Protein AF-J2PZG3-F1 (afdb_monomer_lite)

Foldseek 3Di:
DPDDQDPVNVVVVVVVVLVVVLVVLCVPPRNVSSVVVVVVVVVVVVLVVQLVVLLVVLCVVVPADVVGDSLNLLLVLQLDQDDPSLVSLLVSLVSHDPVSLLVSLQVNLQVQQHDPPDQGHPVSSLVSVVSGHPSSCCSSQNPDLLSVLSVLLNVLVVVLVVLVVVLVVVVVDDDPVVNVVSLLQDDVLLVLLVVQDRDGSSLSSDNVSSNLNSQSSRQSDPVSNVVSLVVLVVVCVVDVSSVSVNVSSVVSVVVVVVVVVVVVVVVVPDDPPDDDDD

Radius of gyration: 24.47 Å; chains: 1; bounding box: 63×45×83 Å

pLDDT: mean 80.75, std 15.0, range [34.59, 96.62]

Structure (mmCIF, N/CA/C/O backbone):
data_AF-J2PZG3-F1
#
_entry.id   AF-J2PZG3-F1
#
loop_
_atom_site.group_PDB
_atom_site.id
_atom_site.type_symbol
_atom_site.label_atom_id
_atom_site.label_alt_id
_atom_site.label_comp_id
_atom_site.label_asym_id
_atom_site.label_entity_id
_atom_site.label_seq_id
_atom_site.pdbx_PDB_ins_code
_atom_site.Cartn_x
_atom_site.Cartn_y
_atom_site.Cartn_z
_atom_site.occupancy
_atom_site.B_iso_or_equiv
_atom_site.auth_seq_id
_atom_site.auth_comp_id
_atom_site.auth_asym_id
_atom_site.auth_atom_id
_atom_site.pdbx_PDB_model_num
ATOM 1 N N . MET A 1 1 ? -26.362 23.292 -12.547 1.00 34.59 1 MET A N 1
ATOM 2 C CA . MET A 1 1 ? -26.728 23.371 -11.117 1.00 34.59 1 MET A CA 1
ATOM 3 C C . MET A 1 1 ? -26.443 22.014 -10.470 1.00 34.59 1 MET A C 1
ATOM 5 O O . MET A 1 1 ? -27.237 21.104 -10.640 1.00 34.59 1 MET A O 1
ATOM 9 N N . ARG A 1 2 ? -25.286 21.824 -9.819 1.00 42.19 2 ARG A N 1
ATOM 10 C CA . ARG A 1 2 ? -25.044 20.672 -8.927 1.00 42.19 2 ARG A CA 1
ATOM 11 C C . ARG A 1 2 ? -25.202 21.199 -7.504 1.00 42.19 2 ARG A C 1
ATOM 13 O O . ARG A 1 2 ? -24.254 21.748 -6.958 1.00 42.19 2 ARG A O 1
ATOM 20 N N . GLN A 1 3 ? -26.417 21.155 -6.966 1.00 52.44 3 GLN A N 1
ATOM 21 C CA . GLN A 1 3 ? -26.621 21.434 -5.546 1.00 52.44 3 GLN A CA 1
ATOM 22 C C . GLN A 1 3 ? -25.975 20.288 -4.765 1.00 52.44 3 GLN A C 1
ATOM 24 O O . GLN A 1 3 ? -26.307 19.123 -4.980 1.00 52.44 3 GLN A O 1
ATOM 29 N N . GLY A 1 4 ? -24.979 20.621 -3.945 1.00 57.44 4 GLY A N 1
ATOM 30 C CA . GLY A 1 4 ? -24.337 19.664 -3.055 1.00 57.44 4 GLY A CA 1
ATOM 31 C C . GLY A 1 4 ? -25.360 19.159 -2.047 1.00 57.44 4 GLY A C 1
ATOM 32 O O . GLY A 1 4 ? -26.018 19.959 -1.386 1.00 57.44 4 GLY A O 1
ATOM 33 N N . ILE A 1 5 ? -25.507 17.839 -1.963 1.00 71.69 5 ILE A N 1
ATOM 34 C CA . ILE A 1 5 ? -26.265 17.175 -0.902 1.00 71.69 5 ILE A CA 1
ATOM 35 C C . ILE A 1 5 ? -25.723 17.696 0.436 1.00 71.69 5 ILE A C 1
ATOM 37 O O . ILE A 1 5 ? -24.507 17.694 0.645 1.00 71.69 5 ILE A O 1
ATOM 41 N N . SER A 1 6 ? -26.594 18.187 1.321 1.00 81.31 6 SER A N 1
ATOM 42 C CA . SER A 1 6 ? -26.149 18.661 2.634 1.00 81.31 6 SER A CA 1
ATOM 43 C C . SER A 1 6 ? -25.614 17.488 3.460 1.00 81.31 6 SER A C 1
ATOM 45 O O . SER A 1 6 ? -26.080 16.360 3.309 1.00 81.31 6 SER A O 1
ATOM 47 N N . GLN A 1 7 ? -24.676 17.732 4.381 1.00 74.19 7 GLN A N 1
ATOM 48 C CA . GLN A 1 7 ? -24.141 16.672 5.249 1.00 74.19 7 GLN A CA 1
ATOM 49 C C . GLN A 1 7 ? -25.256 15.926 6.005 1.00 74.19 7 GLN A C 1
ATOM 51 O O . GLN A 1 7 ? -25.180 14.716 6.191 1.00 74.19 7 GLN A O 1
ATOM 56 N N . ALA A 1 8 ? -26.320 16.638 6.390 1.00 79.31 8 ALA A N 1
ATOM 57 C CA . ALA A 1 8 ? -27.476 16.061 7.068 1.00 79.31 8 ALA A CA 1
ATOM 58 C C . ALA A 1 8 ? -28.329 15.170 6.148 1.00 79.31 8 ALA A C 1
ATOM 60 O O . ALA A 1 8 ? -28.860 14.158 6.603 1.00 79.31 8 ALA A O 1
ATOM 61 N N . ASP A 1 9 ? -28.473 15.529 4.869 1.00 79.94 9 ASP A N 1
ATOM 62 C CA . ASP A 1 9 ? -29.148 14.684 3.874 1.00 79.94 9 ASP A CA 1
ATOM 63 C C . ASP A 1 9 ? -28.307 13.447 3.543 1.00 79.94 9 ASP A C 1
ATOM 65 O O . ASP A 1 9 ? -28.844 12.348 3.433 1.00 79.94 9 ASP A O 1
ATOM 69 N N . LEU A 1 10 ? -26.985 13.612 3.456 1.00 83.06 10 LEU A N 1
ATOM 70 C CA . LEU A 1 10 ? -26.034 12.531 3.199 1.00 83.06 10 LEU A CA 1
ATOM 71 C C . LEU A 1 10 ? -26.043 11.521 4.350 1.00 83.06 10 LEU A C 1
ATOM 73 O O . LEU A 1 10 ? -26.180 10.324 4.127 1.00 83.06 10 LEU A O 1
ATOM 77 N N . GLN A 1 11 ? -26.039 12.008 5.589 1.00 82.00 11 GLN A N 1
ATOM 78 C CA . GLN A 1 11 ? -26.115 11.166 6.778 1.00 82.00 11 GLN A CA 1
ATOM 79 C C . GLN A 1 11 ? -27.472 10.459 6.912 1.00 82.00 11 GLN A C 1
ATOM 81 O O . GLN A 1 11 ? -27.528 9.302 7.337 1.00 82.00 11 GLN A O 1
ATOM 86 N N . ARG A 1 12 ? -28.575 11.115 6.518 1.00 84.81 12 ARG A N 1
ATOM 87 C CA . ARG A 1 12 ? -29.898 10.472 6.431 1.00 84.81 12 ARG A CA 1
ATOM 88 C C . ARG A 1 12 ? -29.914 9.359 5.383 1.00 84.81 12 ARG A C 1
ATOM 90 O O . ARG A 1 12 ? -30.391 8.270 5.690 1.00 84.81 12 ARG A O 1
ATOM 97 N N . LEU A 1 13 ? -29.357 9.610 4.198 1.00 85.31 13 LEU A N 1
ATOM 98 C CA . LEU A 1 13 ? -29.255 8.631 3.115 1.00 85.31 13 LEU A CA 1
ATOM 99 C C . LEU A 1 13 ? -28.376 7.432 3.501 1.00 85.31 13 LEU A C 1
ATOM 101 O O . LEU A 1 13 ? -28.760 6.285 3.290 1.00 85.31 13 LEU A O 1
ATOM 105 N N . GLU A 1 14 ? -27.214 7.679 4.105 1.00 85.50 14 GLU A N 1
ATOM 106 C CA . GLU A 1 14 ? -26.337 6.621 4.616 1.00 85.50 14 GLU A CA 1
ATOM 107 C C . GLU A 1 14 ? -27.048 5.781 5.683 1.00 85.50 14 GLU A C 1
ATOM 109 O O . GLU A 1 14 ? -26.951 4.552 5.678 1.00 85.50 14 GLU A O 1
ATOM 114 N N . SER A 1 15 ? -27.815 6.422 6.570 1.00 88.25 15 SER A N 1
ATOM 115 C CA . SER A 1 15 ? -28.571 5.735 7.622 1.00 88.25 15 SER A CA 1
ATOM 116 C C . SER A 1 15 ? -29.696 4.864 7.056 1.00 88.25 15 SER A C 1
ATOM 118 O O . SER A 1 15 ? -29.884 3.733 7.517 1.00 88.25 15 SER A O 1
ATOM 120 N N . SER A 1 16 ? -30.431 5.350 6.047 1.00 90.75 16 SER A N 1
ATOM 121 C CA . SER A 1 16 ? -31.479 4.559 5.390 1.00 90.75 16 SER A CA 1
ATOM 122 C C . SER A 1 16 ? -30.881 3.386 4.617 1.00 90.75 16 SER A C 1
ATOM 124 O O . SER A 1 16 ? -31.341 2.261 4.782 1.00 90.75 16 SER A O 1
ATOM 126 N N . LEU A 1 17 ? -29.794 3.611 3.870 1.00 91.50 17 LEU A N 1
ATOM 127 C CA . LEU A 1 17 ? -29.096 2.553 3.138 1.00 91.50 17 LEU A CA 1
ATOM 128 C C . LEU A 1 17 ? -28.554 1.474 4.084 1.00 91.50 17 LEU A C 1
ATOM 130 O O . LEU A 1 17 ? -28.700 0.283 3.825 1.00 91.50 17 LEU A O 1
ATOM 134 N N . THR A 1 18 ? -27.972 1.881 5.212 1.00 91.38 18 THR A N 1
ATOM 135 C CA . THR A 1 18 ? -27.477 0.955 6.240 1.00 91.38 18 THR A CA 1
ATOM 136 C C . THR A 1 18 ? -28.616 0.111 6.818 1.00 91.38 18 THR A C 1
ATOM 138 O O . THR A 1 18 ? -28.487 -1.104 6.977 1.00 91.38 18 THR A O 1
ATOM 141 N N . THR A 1 19 ? -29.765 0.737 7.084 1.00 93.75 19 THR A N 1
ATOM 142 C CA . THR A 1 19 ? -30.966 0.043 7.568 1.00 93.75 19 THR A CA 1
ATOM 143 C C . THR A 1 19 ? -31.475 -0.967 6.539 1.00 93.75 19 THR A C 1
ATOM 145 O O . THR A 1 19 ? -31.756 -2.114 6.892 1.00 93.75 19 THR A O 1
ATOM 148 N N . ASP A 1 20 ? -31.520 -0.589 5.262 1.00 94.44 20 ASP A N 1
ATOM 149 C CA . ASP A 1 20 ? -31.917 -1.484 4.175 1.00 94.44 20 ASP A CA 1
ATOM 150 C C . ASP A 1 20 ? -30.948 -2.657 4.013 1.00 94.44 20 ASP A C 1
ATOM 152 O O . ASP A 1 20 ? -31.386 -3.789 3.801 1.00 94.44 20 ASP A O 1
ATOM 156 N N . ILE A 1 21 ? -29.640 -2.437 4.161 1.00 94.00 21 ILE A N 1
ATOM 157 C CA . ILE A 1 21 ? -28.635 -3.508 4.146 1.00 94.00 21 ILE A CA 1
ATOM 158 C C . ILE A 1 21 ? -28.889 -4.499 5.291 1.00 94.00 21 ILE A C 1
ATOM 160 O O . ILE A 1 21 ? -28.887 -5.710 5.064 1.00 94.00 21 ILE A O 1
ATOM 164 N N . TYR A 1 22 ? -29.169 -4.015 6.504 1.00 96.62 22 TYR A N 1
ATOM 165 C CA . TYR A 1 22 ? -29.495 -4.875 7.648 1.00 96.62 22 TYR A CA 1
ATOM 166 C C . TYR A 1 22 ? -30.769 -5.685 7.429 1.00 96.62 22 TYR A C 1
ATOM 168 O O . TYR A 1 22 ? -30.787 -6.884 7.714 1.00 96.62 22 TYR A O 1
ATOM 176 N N . ASN A 1 23 ? -31.813 -5.053 6.898 1.00 95.31 23 ASN A N 1
ATOM 177 C CA . ASN A 1 23 ? -33.072 -5.724 6.589 1.00 95.31 23 ASN A CA 1
ATOM 178 C C . ASN A 1 23 ? -32.888 -6.767 5.477 1.00 95.31 23 ASN A C 1
ATOM 180 O O . ASN A 1 23 ? -33.448 -7.858 5.551 1.00 95.31 23 ASN A O 1
ATOM 184 N N . ASN A 1 24 ? -32.057 -6.480 4.472 1.00 94.06 24 ASN A N 1
ATOM 185 C CA . ASN A 1 24 ? -31.716 -7.445 3.429 1.00 94.06 24 ASN A CA 1
ATOM 186 C C . ASN A 1 24 ? -30.899 -8.623 3.971 1.00 94.06 24 ASN A C 1
ATOM 188 O O . ASN A 1 24 ? -31.200 -9.763 3.627 1.00 94.06 24 ASN A O 1
ATOM 192 N N . ALA A 1 25 ? -29.915 -8.377 4.839 1.00 93.12 25 ALA A N 1
ATOM 193 C CA . ALA A 1 25 ? -29.145 -9.440 5.484 1.00 93.12 25 ALA A CA 1
ATOM 194 C C . ALA A 1 25 ? -30.051 -10.372 6.305 1.00 93.12 25 ALA A C 1
ATOM 196 O O . ALA A 1 25 ? -29.924 -11.592 6.220 1.00 93.12 25 ALA A O 1
ATOM 197 N N . GLU A 1 26 ? -31.007 -9.803 7.044 1.00 96.19 26 GLU A N 1
ATOM 198 C CA . GLU A 1 26 ? -32.019 -10.565 7.781 1.00 96.19 26 GLU A CA 1
ATOM 199 C C . GLU A 1 26 ? -32.937 -11.364 6.856 1.00 96.19 26 GLU A C 1
ATOM 201 O O . GLU A 1 26 ? -33.156 -12.550 7.085 1.00 96.19 26 GLU A O 1
ATOM 206 N N . ARG A 1 27 ? -33.429 -10.746 5.780 1.00 94.94 27 ARG A N 1
ATOM 207 C CA . ARG A 1 27 ? -34.323 -11.402 4.821 1.00 94.94 27 ARG A CA 1
ATOM 208 C C . ARG A 1 27 ? -33.653 -12.559 4.075 1.00 94.94 27 ARG A C 1
ATOM 210 O O . ARG A 1 27 ? -34.304 -13.563 3.818 1.00 94.94 27 ARG A O 1
ATOM 217 N N . LEU A 1 28 ? -32.384 -12.408 3.695 1.00 93.38 28 LEU A N 1
ATOM 218 C CA . LEU A 1 28 ? -31.668 -13.379 2.861 1.00 93.38 28 LEU A CA 1
ATOM 219 C C . LEU A 1 28 ? -31.009 -14.503 3.669 1.00 93.38 28 LEU A C 1
ATOM 221 O O . LEU A 1 28 ? -30.887 -15.615 3.166 1.00 93.38 28 LEU A O 1
ATOM 225 N N . ALA A 1 29 ? -30.556 -14.216 4.893 1.00 93.19 29 ALA A N 1
ATOM 226 C CA . ALA A 1 29 ? -29.730 -15.137 5.680 1.00 93.19 29 ALA A CA 1
ATOM 227 C C . ALA A 1 29 ? -30.136 -15.233 7.166 1.00 93.19 29 ALA A C 1
ATOM 229 O O . ALA A 1 29 ? -29.449 -15.876 7.961 1.00 93.19 29 ALA A O 1
ATOM 230 N N . GLY A 1 30 ? -31.261 -14.624 7.551 1.00 95.56 30 GLY A N 1
ATOM 231 C CA . GLY A 1 30 ? -31.864 -14.727 8.878 1.00 95.56 30 GLY A CA 1
ATOM 232 C C . GLY A 1 30 ? -31.349 -13.715 9.917 1.00 95.56 30 GLY A C 1
ATOM 233 O O . GLY A 1 30 ? -30.373 -12.991 9.688 1.00 95.56 30 GLY A O 1
ATOM 234 N N . PRO A 1 31 ? -31.966 -13.672 11.115 1.00 95.56 31 PRO A N 1
ATOM 235 C CA . PRO A 1 31 ? -31.665 -12.674 12.153 1.00 95.56 31 PRO A CA 1
ATOM 236 C C . PRO A 1 31 ? -30.206 -12.676 12.636 1.00 95.56 31 PRO A C 1
ATOM 238 O O . PRO A 1 31 ? -29.646 -11.642 13.021 1.00 95.56 31 PRO A O 1
ATOM 241 N N . GLN A 1 32 ? -29.555 -13.841 12.594 1.00 93.00 32 GLN A N 1
ATOM 242 C CA . GLN A 1 32 ? -28.155 -13.977 12.983 1.00 93.00 32 GLN A CA 1
ATOM 243 C C . GLN A 1 32 ? -27.211 -13.280 11.992 1.00 93.00 32 GLN A C 1
ATOM 245 O O . GLN A 1 32 ? -26.222 -12.686 12.422 1.00 93.00 32 GLN A O 1
ATOM 250 N N . ALA A 1 33 ? -27.529 -13.271 10.692 1.00 93.00 33 ALA A N 1
ATOM 251 C CA . ALA A 1 33 ? -26.735 -12.573 9.682 1.00 93.00 33 ALA A CA 1
ATOM 252 C C . ALA A 1 33 ? -26.754 -11.054 9.898 1.00 93.00 33 ALA A C 1
ATOM 254 O O . ALA A 1 33 ? -25.694 -10.428 9.936 1.00 93.00 33 ALA A O 1
ATOM 255 N N . LYS A 1 34 ? -27.935 -10.475 10.153 1.00 95.81 34 LYS A N 1
ATOM 256 C CA . LYS A 1 34 ? -28.078 -9.062 10.543 1.00 95.81 34 LYS A CA 1
ATOM 257 C C . LYS A 1 34 ? -27.284 -8.736 11.802 1.00 95.81 34 LYS A C 1
ATOM 259 O O . LYS A 1 34 ? -26.538 -7.762 11.819 1.00 95.81 34 LYS A O 1
ATOM 264 N N . THR A 1 35 ? -27.390 -9.571 12.835 1.00 95.19 35 THR A N 1
ATOM 265 C CA . THR A 1 35 ? -26.653 -9.368 14.092 1.00 95.19 35 THR A CA 1
ATOM 266 C C . THR A 1 35 ? -25.138 -9.397 13.873 1.00 95.19 35 THR A C 1
ATOM 268 O O . THR A 1 35 ? -24.414 -8.550 14.397 1.00 95.19 35 THR A O 1
ATOM 271 N N . ASN A 1 36 ? -24.638 -10.351 13.085 1.00 92.38 36 ASN A N 1
ATOM 272 C CA . ASN A 1 36 ? -23.215 -10.455 12.766 1.00 92.38 36 ASN A CA 1
ATOM 273 C C . ASN A 1 36 ? -22.725 -9.259 11.941 1.00 92.38 36 ASN A C 1
ATOM 275 O O . ASN A 1 36 ? -21.659 -8.722 12.237 1.00 92.38 36 ASN A O 1
ATOM 279 N N . LEU A 1 37 ? -23.519 -8.799 10.973 1.00 92.81 37 LEU A N 1
ATOM 280 C CA . LEU A 1 37 ? -23.205 -7.616 10.176 1.00 92.81 37 LEU A CA 1
ATOM 281 C C . LEU A 1 37 ? -23.153 -6.348 11.041 1.00 92.81 37 LEU A C 1
ATOM 283 O O . LEU A 1 37 ? -22.171 -5.616 11.005 1.00 92.81 37 LEU A O 1
ATOM 287 N N . GLN A 1 38 ? -24.133 -6.143 11.923 1.00 94.50 38 GLN A N 1
ATOM 288 C CA . GLN A 1 38 ? -24.128 -5.025 12.875 1.00 94.50 38 GLN A CA 1
ATOM 289 C C . GLN A 1 38 ? -22.915 -5.051 13.818 1.00 94.50 38 GLN A C 1
ATOM 291 O O . GLN A 1 38 ? -22.375 -4.000 14.182 1.00 94.50 38 GLN A O 1
ATOM 296 N N . ARG A 1 39 ? -22.475 -6.244 14.242 1.00 93.00 39 ARG A N 1
ATOM 297 C CA . ARG A 1 39 ? -21.245 -6.406 15.034 1.00 93.00 39 ARG A CA 1
ATOM 298 C C . ARG A 1 39 ? -20.009 -6.026 14.222 1.00 93.00 39 ARG A C 1
ATOM 300 O O . ARG A 1 39 ? -19.156 -5.324 14.762 1.00 93.00 39 ARG A O 1
ATOM 307 N N . ALA A 1 40 ? -19.931 -6.444 12.960 1.00 88.69 40 ALA A N 1
ATOM 308 C CA . ALA A 1 40 ? -18.840 -6.089 12.057 1.00 88.69 40 ALA A CA 1
ATOM 309 C C . ALA A 1 40 ? -18.769 -4.570 11.830 1.00 88.69 40 ALA A C 1
ATOM 311 O O . ALA A 1 40 ? -17.710 -3.975 12.018 1.00 88.69 40 ALA A O 1
ATOM 312 N N . ASP A 1 41 ? -19.901 -3.918 11.563 1.00 90.38 41 ASP A N 1
ATOM 313 C CA . ASP A 1 41 ? -19.961 -2.465 11.369 1.00 90.38 41 ASP A CA 1
ATOM 314 C C . ASP A 1 41 ? -19.572 -1.696 12.631 1.00 90.38 41 ASP A C 1
ATOM 316 O O . ASP A 1 41 ? -18.844 -0.703 12.577 1.00 90.38 41 ASP A O 1
ATOM 320 N N . ARG A 1 42 ? -20.031 -2.156 13.805 1.00 90.88 42 ARG A N 1
ATOM 321 C CA . ARG A 1 42 ? -19.618 -1.570 15.086 1.00 90.88 42 ARG A CA 1
ATOM 322 C C . ARG A 1 42 ? -18.112 -1.706 15.279 1.00 90.88 42 ARG A C 1
ATOM 324 O O . ARG A 1 42 ? -17.477 -0.741 15.699 1.00 90.88 42 ARG A O 1
ATOM 331 N N . PHE A 1 43 ? -17.560 -2.885 15.005 1.00 87.81 43 PHE A N 1
ATOM 332 C CA . PHE A 1 43 ? -16.129 -3.136 15.109 1.00 87.81 43 PHE A CA 1
ATOM 333 C C . PHE A 1 43 ? -15.339 -2.197 14.190 1.00 87.81 43 PHE A C 1
ATOM 335 O O . PHE A 1 43 ? -14.436 -1.512 14.669 1.00 87.81 43 PHE A O 1
ATOM 342 N N . TYR A 1 44 ? -15.748 -2.089 12.923 1.00 85.56 44 TYR A N 1
ATOM 343 C CA . TYR A 1 44 ? -15.135 -1.200 11.940 1.00 85.56 44 TYR A CA 1
ATOM 344 C C . TYR A 1 44 ? -15.197 0.265 12.382 1.00 85.56 44 TYR A C 1
ATOM 346 O O . TYR A 1 44 ? -14.167 0.927 12.468 1.00 85.56 44 TYR A O 1
ATOM 354 N N . ARG A 1 45 ? -16.378 0.757 12.781 1.00 88.25 45 ARG A N 1
ATOM 355 C CA . ARG A 1 45 ? -16.557 2.141 13.248 1.00 88.25 45 ARG A CA 1
ATOM 356 C C . ARG A 1 45 ? -15.669 2.473 14.446 1.00 88.25 45 ARG A C 1
ATOM 358 O O . ARG A 1 45 ? -15.047 3.533 14.470 1.00 88.25 45 ARG A O 1
ATOM 365 N N . LEU A 1 46 ? -15.615 1.588 15.444 1.00 89.69 46 LEU A N 1
ATOM 366 C CA . LEU A 1 46 ? -14.759 1.781 16.619 1.00 89.69 46 LEU A CA 1
ATOM 367 C C . LEU A 1 46 ? -13.271 1.753 16.241 1.00 89.69 46 LEU A C 1
ATOM 369 O O . LEU A 1 46 ? -12.494 2.526 16.798 1.00 89.69 46 LEU A O 1
ATOM 373 N N . GLY A 1 47 ? -12.882 0.901 15.287 1.00 86.94 47 GLY A N 1
ATOM 374 C CA . GLY A 1 47 ? -11.532 0.878 14.724 1.00 86.94 47 GLY A CA 1
ATOM 375 C C . GLY A 1 47 ? -11.172 2.191 14.033 1.00 86.94 47 GLY A C 1
ATOM 376 O O . GLY A 1 47 ? -10.180 2.822 14.392 1.00 86.94 47 GLY A O 1
ATOM 377 N N . SER A 1 48 ? -12.026 2.683 13.131 1.00 87.94 48 SER A N 1
ATOM 378 C CA . SER A 1 48 ? -11.819 3.970 12.457 1.00 87.94 48 SER A CA 1
ATOM 379 C C . SER A 1 48 ? -11.711 5.132 13.446 1.00 87.94 48 SER A C 1
ATOM 381 O O . SER A 1 48 ? -10.862 6.003 13.279 1.00 87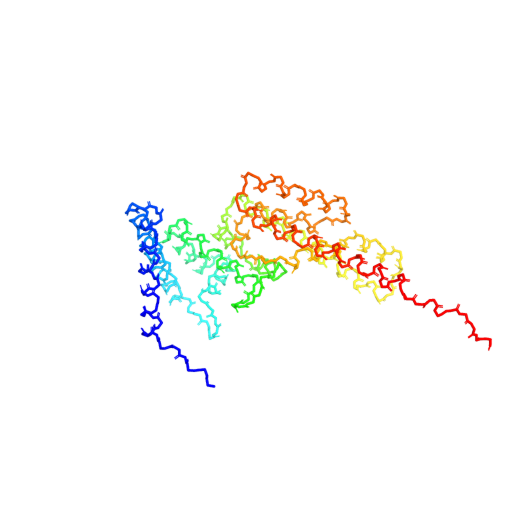.94 48 SER A O 1
ATOM 383 N N . GLN A 1 49 ? -12.521 5.145 14.510 1.00 90.31 49 GLN A N 1
ATOM 384 C CA . GLN A 1 49 ? -12.425 6.163 15.562 1.00 90.31 49 GLN A CA 1
ATOM 385 C C . GLN A 1 49 ? -11.077 6.118 16.295 1.00 90.31 49 GLN A C 1
ATOM 387 O O . GLN A 1 49 ? -10.485 7.172 16.530 1.00 90.31 49 GLN A O 1
ATOM 392 N N . ARG A 1 50 ? -10.563 4.922 16.618 1.00 89.31 50 ARG A N 1
ATOM 393 C CA . ARG A 1 50 ? -9.233 4.769 17.232 1.00 89.31 50 ARG A CA 1
ATOM 394 C C . ARG A 1 50 ? -8.118 5.220 16.296 1.00 89.31 50 ARG A C 1
ATOM 396 O O . ARG A 1 50 ? -7.260 5.986 16.730 1.00 89.31 50 ARG A O 1
ATOM 403 N N . ILE A 1 51 ? -8.161 4.807 15.028 1.00 90.75 51 ILE A N 1
ATOM 404 C CA . ILE A 1 51 ? -7.203 5.235 13.999 1.00 90.75 51 ILE A CA 1
ATOM 405 C C . ILE A 1 51 ? -7.196 6.761 13.897 1.00 90.75 51 ILE A C 1
ATOM 407 O O . ILE A 1 51 ? -6.145 7.379 14.053 1.00 90.75 51 ILE A O 1
ATOM 411 N N . ASN A 1 52 ? -8.366 7.376 13.716 1.00 89.75 52 ASN A N 1
ATOM 412 C CA . ASN A 1 52 ? -8.491 8.823 13.563 1.00 89.75 52 ASN A CA 1
ATOM 413 C C . ASN A 1 52 ? -8.007 9.576 14.806 1.00 89.75 52 ASN A C 1
ATOM 415 O O . ASN A 1 52 ? -7.268 10.547 14.674 1.00 89.75 52 ASN A O 1
ATOM 419 N N . GLY A 1 53 ? -8.356 9.112 16.010 1.00 90.69 53 GLY A N 1
ATOM 420 C CA . GLY A 1 53 ? -7.889 9.721 17.257 1.00 90.69 53 GLY A CA 1
ATOM 421 C C . GLY A 1 53 ? -6.370 9.624 17.435 1.00 90.69 53 GLY A C 1
ATOM 422 O O . GLY A 1 53 ? -5.715 10.612 17.779 1.00 90.69 53 GLY A O 1
ATOM 423 N N . ALA A 1 54 ? -5.784 8.459 17.145 1.00 91.00 54 ALA A N 1
ATOM 424 C CA . ALA A 1 54 ? -4.340 8.255 17.223 1.00 91.00 54 ALA A CA 1
ATOM 425 C C . ALA A 1 54 ? -3.590 9.104 16.185 1.00 91.00 54 ALA A C 1
ATOM 427 O O . ALA A 1 54 ? -2.603 9.764 16.519 1.00 91.00 54 ALA A O 1
ATOM 428 N N . LEU A 1 55 ? -4.091 9.150 14.946 1.00 90.94 55 LEU A N 1
ATOM 429 C CA . LEU A 1 55 ? -3.550 9.985 13.877 1.00 90.94 55 LEU A CA 1
ATOM 430 C C . LEU A 1 55 ? -3.667 11.474 14.206 1.00 90.94 55 LEU A C 1
ATOM 432 O O . LEU A 1 55 ? -2.706 12.207 14.001 1.00 90.94 55 LEU A O 1
ATOM 436 N N . GLN A 1 56 ? -4.786 11.929 14.770 1.00 89.12 56 GLN A N 1
ATOM 437 C CA . GLN A 1 56 ? -4.957 13.322 15.181 1.00 89.12 56 GLN A CA 1
ATOM 438 C C . GLN A 1 56 ? -3.966 13.708 16.286 1.00 89.12 56 GLN A C 1
ATOM 440 O O . GLN A 1 56 ? -3.350 14.770 16.213 1.00 89.12 56 GLN A O 1
ATOM 445 N N . SER A 1 57 ? -3.748 12.834 17.274 1.00 88.06 57 SER A N 1
ATOM 446 C CA . SER A 1 57 ? -2.743 13.052 18.324 1.00 88.06 57 SER A CA 1
ATOM 447 C C . SER A 1 57 ? -1.312 13.069 17.767 1.00 88.06 57 SER A C 1
ATOM 449 O O . SER A 1 57 ? -0.490 13.902 18.158 1.00 88.06 57 SER A O 1
ATOM 451 N N . PHE A 1 58 ? -1.016 12.174 16.821 1.00 88.38 58 PHE A N 1
ATOM 452 C CA . PHE A 1 58 ? 0.273 12.098 16.138 1.00 88.38 58 PHE A CA 1
ATOM 453 C C . PHE A 1 58 ? 0.547 13.354 15.300 1.00 88.38 58 PHE A C 1
ATOM 455 O O . PHE A 1 58 ? 1.593 13.989 15.453 1.00 88.38 58 PHE A O 1
ATOM 462 N N . VAL A 1 59 ? -0.424 13.751 14.476 1.00 87.19 59 VAL A N 1
ATOM 463 C CA . VAL A 1 59 ? -0.365 14.943 13.630 1.00 87.19 59 VAL A CA 1
ATOM 464 C C . VAL A 1 59 ? -0.325 16.215 14.462 1.00 87.19 59 VAL A C 1
ATOM 466 O O . VAL A 1 59 ? 0.446 17.100 14.131 1.00 87.19 59 VAL A O 1
ATOM 469 N N . GLY A 1 60 ? -1.059 16.322 15.571 1.00 77.50 60 GLY A N 1
ATOM 470 C CA . GLY A 1 60 ? -1.000 17.498 16.450 1.00 77.50 60 GLY A CA 1
ATOM 471 C C . GLY A 1 60 ? 0.416 17.814 16.957 1.00 77.50 60 GLY A C 1
ATOM 472 O O . GLY A 1 60 ? 0.734 18.967 17.225 1.00 77.50 60 GLY A O 1
ATOM 473 N N . LYS A 1 61 ? 1.301 16.809 17.018 1.00 72.00 61 LYS A N 1
ATOM 474 C CA . LYS A 1 61 ? 2.727 16.976 17.352 1.00 72.00 61 LYS A CA 1
ATOM 475 C C . LYS A 1 61 ? 3.621 17.243 16.133 1.00 72.00 61 LYS A C 1
ATOM 477 O O . LYS A 1 61 ? 4.790 17.575 16.301 1.00 72.00 61 LYS A O 1
ATOM 482 N N . GLY A 1 62 ? 3.120 17.053 14.918 1.00 66.06 62 GLY A N 1
ATOM 483 C CA . GLY A 1 62 ? 3.855 17.176 13.659 1.00 66.06 62 GLY A CA 1
ATOM 484 C C . GLY A 1 62 ? 2.992 17.766 12.548 1.00 66.06 62 GLY A C 1
ATOM 485 O O . GLY A 1 62 ? 2.991 17.200 11.458 1.00 66.06 62 GLY A O 1
ATOM 486 N N . ALA A 1 63 ? 2.257 18.841 12.861 1.00 73.56 63 ALA A N 1
ATOM 487 C CA . ALA A 1 63 ? 1.121 19.359 12.096 1.00 73.56 63 ALA A CA 1
ATOM 488 C C . ALA A 1 63 ? 1.363 19.386 10.577 1.00 73.56 63 ALA A C 1
ATOM 490 O O . ALA A 1 63 ? 2.483 19.690 10.151 1.00 73.56 63 ALA A O 1
ATOM 491 N N . PRO A 1 64 ? 0.340 19.077 9.755 1.00 77.00 64 PRO A N 1
ATOM 492 C CA . PRO A 1 64 ? 0.501 19.037 8.315 1.00 77.00 64 PRO A CA 1
ATOM 493 C C . PRO A 1 64 ? 0.773 20.454 7.820 1.00 77.00 64 PRO A C 1
ATOM 495 O O . PRO A 1 64 ? 0.182 21.426 8.302 1.00 77.00 64 PRO A O 1
ATOM 498 N N . LYS A 1 65 ? 1.657 20.581 6.838 1.00 80.88 65 LYS A N 1
ATOM 499 C CA . LYS A 1 65 ? 1.792 21.816 6.067 1.00 80.88 65 LYS A CA 1
ATOM 500 C C . LYS A 1 65 ? 0.503 22.069 5.280 1.00 80.88 65 LYS A C 1
ATOM 502 O O . LYS A 1 65 ? -0.306 21.167 5.073 1.00 80.88 65 LYS A O 1
ATOM 507 N N . ALA A 1 66 ? 0.300 23.300 4.818 1.00 74.00 66 ALA A N 1
ATOM 508 C CA . ALA A 1 66 ? -0.859 23.621 3.987 1.00 74.00 66 ALA A CA 1
ATOM 509 C C . ALA A 1 66 ? -0.921 22.686 2.760 1.00 74.00 66 ALA A C 1
ATOM 511 O O . ALA A 1 66 ? 0.038 22.606 1.995 1.00 74.00 66 ALA A O 1
ATOM 512 N N . GLY A 1 67 ? -2.038 21.967 2.605 1.00 68.94 67 GLY A N 1
ATOM 513 C CA . GLY A 1 67 ? -2.244 20.982 1.534 1.00 68.94 67 GLY A CA 1
ATOM 514 C C . GLY A 1 67 ? -1.635 19.593 1.779 1.00 68.94 67 GLY A C 1
ATOM 515 O O . GLY A 1 67 ? -1.814 18.713 0.944 1.00 68.94 67 GLY A O 1
ATOM 516 N N . GLU A 1 68 ? -0.947 19.373 2.903 1.00 80.12 68 GLU A N 1
ATOM 517 C CA . GLU A 1 68 ? -0.406 18.070 3.306 1.00 80.12 68 GLU A CA 1
ATOM 518 C C . GLU A 1 68 ? -1.497 17.234 3.992 1.00 80.12 68 GLU A C 1
ATOM 520 O O . GLU A 1 68 ? -2.225 17.719 4.863 1.00 80.12 68 GLU A O 1
ATOM 525 N N . SER A 1 69 ? -1.611 15.960 3.626 1.00 85.31 69 SER A N 1
ATOM 526 C CA . SER A 1 69 ? -2.503 15.035 4.319 1.00 85.31 69 SER A CA 1
ATOM 527 C C . SER A 1 69 ? -1.891 14.519 5.622 1.00 85.31 69 SER A C 1
ATOM 529 O O . SER A 1 69 ? -0.678 14.508 5.828 1.00 85.31 69 SER A O 1
ATOM 531 N N . THR A 1 70 ? -2.732 13.964 6.492 1.00 88.25 70 THR A N 1
ATOM 532 C CA . THR A 1 70 ? -2.283 13.229 7.683 1.00 88.25 70 THR A CA 1
ATOM 533 C C . THR A 1 70 ? -1.299 12.101 7.350 1.00 88.25 70 THR A C 1
ATOM 535 O O . THR A 1 70 ? -0.361 11.854 8.108 1.00 88.25 70 THR A O 1
ATOM 538 N N . TYR A 1 71 ? -1.471 11.427 6.213 1.00 91.06 71 TYR A N 1
ATOM 539 C CA . TYR A 1 71 ? -0.605 10.317 5.819 1.00 91.06 71 TYR A CA 1
ATOM 540 C C . TYR A 1 71 ? 0.736 10.780 5.246 1.00 91.06 71 TYR A C 1
ATOM 542 O O . TYR A 1 71 ? 1.726 10.062 5.372 1.00 91.06 71 TYR A O 1
ATOM 550 N N . ASP A 1 72 ? 0.814 11.993 4.708 1.00 90.75 72 ASP A N 1
ATOM 551 C CA . ASP A 1 72 ? 2.090 12.584 4.300 1.00 90.75 72 ASP A CA 1
ATOM 552 C C . ASP A 1 72 ? 2.968 12.883 5.528 1.00 90.75 72 ASP A C 1
ATOM 554 O O . ASP A 1 72 ? 4.170 12.619 5.505 1.00 90.75 72 ASP A O 1
ATOM 558 N N . VAL A 1 73 ? 2.363 13.284 6.656 1.00 91.31 73 VAL A N 1
ATOM 559 C CA . VAL A 1 73 ? 3.065 13.420 7.947 1.00 91.31 73 VAL A CA 1
ATOM 560 C C . VAL A 1 73 ? 3.629 12.073 8.416 1.00 91.31 73 VAL A C 1
ATOM 562 O O . VAL A 1 73 ? 4.758 12.009 8.906 1.00 91.31 73 VAL A O 1
ATOM 565 N N . VAL A 1 74 ? 2.871 10.984 8.241 1.00 94.19 74 VAL A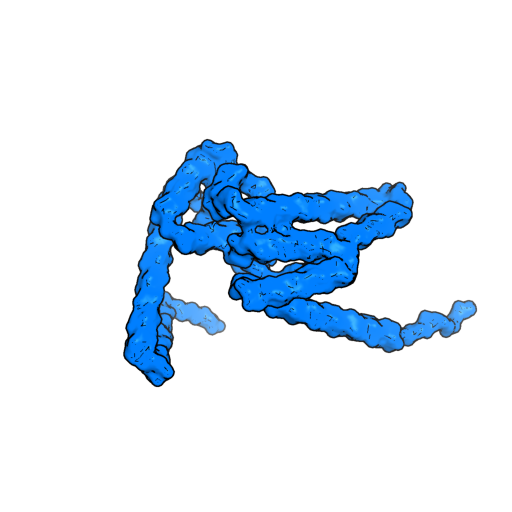 N 1
ATOM 566 C CA . VAL A 1 74 ? 3.319 9.613 8.552 1.00 94.19 74 VAL A CA 1
ATOM 567 C C . VAL A 1 74 ? 4.510 9.220 7.674 1.00 94.19 74 VAL A C 1
ATOM 569 O O . VAL A 1 74 ? 5.523 8.745 8.194 1.00 94.19 74 VAL A O 1
ATOM 572 N N . VAL A 1 75 ? 4.423 9.452 6.361 1.00 94.31 75 VAL A N 1
ATOM 573 C CA . VAL A 1 75 ? 5.513 9.182 5.411 1.00 94.31 75 VAL A CA 1
ATOM 574 C C . VAL A 1 75 ? 6.753 10.003 5.758 1.00 94.31 75 VAL A C 1
ATOM 576 O O . VAL A 1 75 ? 7.849 9.453 5.849 1.00 94.31 75 VAL A O 1
ATOM 579 N N . ARG A 1 76 ? 6.594 11.299 6.034 1.00 92.56 76 ARG A N 1
ATOM 580 C CA . ARG A 1 76 ? 7.690 12.183 6.439 1.00 92.56 76 ARG A CA 1
ATOM 581 C C . ARG A 1 76 ? 8.373 11.696 7.712 1.00 92.56 76 ARG A C 1
ATOM 583 O O . ARG A 1 76 ? 9.600 11.680 7.768 1.00 92.56 76 ARG A O 1
ATOM 590 N N . ALA A 1 77 ? 7.602 11.262 8.706 1.00 93.56 77 ALA A N 1
ATOM 591 C CA . ALA A 1 77 ? 8.161 10.707 9.931 1.00 93.56 77 ALA A CA 1
ATOM 592 C C . ALA A 1 77 ? 8.928 9.398 9.695 1.00 93.56 77 ALA A C 1
ATOM 594 O O . ALA A 1 77 ? 9.927 9.138 10.361 1.00 93.56 77 ALA A O 1
ATOM 595 N N . ALA A 1 78 ? 8.504 8.589 8.721 1.00 95.06 78 ALA A N 1
ATOM 596 C CA . ALA A 1 78 ? 9.229 7.391 8.304 1.00 95.06 78 ALA A CA 1
ATOM 597 C C . ALA A 1 78 ? 10.510 7.705 7.501 1.00 95.06 78 ALA A C 1
ATOM 599 O O . ALA A 1 78 ? 11.418 6.876 7.426 1.00 95.06 78 ALA A O 1
ATOM 600 N N . SER A 1 79 ? 10.625 8.895 6.917 1.00 94.00 79 SER A N 1
ATOM 601 C CA . SER A 1 79 ? 11.859 9.354 6.266 1.00 94.00 79 SER A CA 1
ATOM 602 C C . SER A 1 79 ? 12.916 9.863 7.254 1.00 94.00 79 SER A C 1
ATOM 604 O O . SER A 1 79 ? 14.087 9.977 6.891 1.00 94.00 79 SER A O 1
ATOM 606 N N . ASP A 1 80 ? 12.542 10.137 8.508 1.00 89.56 80 ASP A N 1
ATOM 607 C CA . ASP A 1 80 ? 13.467 10.598 9.546 1.00 89.56 80 ASP A CA 1
ATOM 608 C C . ASP A 1 80 ? 14.509 9.515 9.893 1.00 89.56 80 ASP A C 1
ATOM 610 O O . ASP A 1 80 ? 14.184 8.344 10.108 1.00 89.56 80 ASP A O 1
ATOM 614 N N . LYS A 1 81 ? 15.789 9.900 9.959 1.00 82.00 81 LYS A N 1
ATOM 615 C CA . LYS A 1 81 ? 16.952 8.998 10.080 1.00 82.00 81 LYS A CA 1
ATOM 616 C C . LYS A 1 81 ? 17.252 8.541 11.514 1.00 82.00 81 LYS A C 1
ATOM 618 O O . LYS A 1 81 ? 18.342 8.038 11.768 1.00 82.00 81 LYS A O 1
ATOM 623 N N . GLY A 1 82 ? 16.302 8.679 12.436 1.00 67.25 82 GLY A N 1
ATOM 624 C CA . GLY A 1 82 ? 16.462 8.268 13.837 1.00 67.25 82 GLY A CA 1
ATOM 625 C C . GLY A 1 82 ? 16.118 9.341 14.866 1.00 67.25 82 GLY A C 1
ATOM 626 O O . GLY A 1 82 ? 16.437 9.166 16.038 1.00 67.25 82 GLY A O 1
ATOM 627 N N . GLY A 1 83 ? 15.501 10.446 14.445 1.00 81.81 83 GLY A N 1
ATOM 628 C CA . GLY A 1 83 ? 15.091 11.529 15.327 1.00 81.81 83 GLY A CA 1
ATOM 629 C C . GLY A 1 83 ? 13.739 11.311 16.013 1.00 81.81 83 GLY A C 1
ATOM 630 O O . GLY A 1 83 ? 13.169 10.216 16.082 1.00 81.81 83 GLY A O 1
ATOM 631 N N . ALA A 1 84 ? 13.218 12.408 16.560 1.00 84.19 84 ALA A N 1
ATOM 632 C CA . ALA A 1 84 ? 11.980 12.428 17.329 1.00 84.19 84 ALA A CA 1
ATOM 633 C C . ALA A 1 84 ? 10.734 12.063 16.501 1.00 84.19 84 ALA A C 1
ATOM 635 O O . ALA A 1 84 ? 9.724 11.659 17.082 1.00 84.19 84 ALA A O 1
ATOM 636 N N . ASP A 1 85 ? 10.752 12.216 15.172 1.00 89.88 85 ASP A N 1
ATOM 637 C CA . ASP A 1 85 ? 9.625 11.813 14.325 1.00 89.88 85 ASP A CA 1
ATOM 638 C C . ASP A 1 85 ? 9.523 10.283 14.241 1.00 89.88 85 ASP A C 1
ATOM 640 O O . ASP A 1 85 ? 8.434 9.729 14.407 1.00 89.88 85 ASP A O 1
ATOM 644 N N . LEU A 1 86 ? 10.651 9.578 14.099 1.00 91.62 86 LEU A N 1
ATOM 645 C CA . LEU A 1 86 ? 10.656 8.112 14.055 1.00 91.62 86 LEU A CA 1
ATOM 646 C C . LEU A 1 86 ? 10.199 7.486 15.386 1.00 91.62 86 LEU A C 1
ATOM 648 O O . LEU A 1 86 ? 9.458 6.495 15.405 1.00 91.62 86 LEU A O 1
ATOM 652 N N . ALA A 1 87 ? 10.601 8.080 16.513 1.00 91.94 87 ALA A N 1
ATOM 653 C CA . ALA A 1 87 ? 10.138 7.662 17.835 1.00 91.94 87 ALA A CA 1
ATOM 654 C C . ALA A 1 87 ? 8.616 7.846 17.986 1.00 91.94 87 ALA A C 1
ATOM 656 O O . ALA A 1 87 ? 7.926 6.956 18.491 1.00 91.94 87 ALA A O 1
ATOM 657 N N . ARG A 1 88 ? 8.071 8.962 17.485 1.00 92.06 88 ARG A N 1
ATOM 658 C CA . ARG A 1 88 ? 6.622 9.218 17.462 1.00 92.06 88 ARG A CA 1
ATOM 659 C C . ARG A 1 88 ? 5.876 8.253 16.553 1.00 92.06 88 ARG A C 1
ATOM 661 O O . ARG A 1 88 ? 4.826 7.758 16.951 1.00 92.06 88 ARG A O 1
ATOM 668 N N . LEU A 1 89 ? 6.423 7.938 15.382 1.00 95.06 89 LEU A N 1
ATOM 669 C CA . LEU A 1 89 ? 5.838 6.954 14.473 1.00 95.06 89 LEU A CA 1
ATOM 670 C C . LEU A 1 89 ? 5.780 5.567 15.128 1.00 95.06 89 LEU A C 1
ATOM 672 O O . LEU A 1 89 ? 4.774 4.863 15.048 1.00 95.06 89 LEU A O 1
ATOM 676 N N . SER A 1 90 ? 6.839 5.198 15.849 1.00 94.88 90 SER A N 1
ATOM 677 C CA . SER A 1 90 ? 6.878 3.958 16.626 1.00 94.88 90 SER A CA 1
ATOM 678 C C . SER A 1 90 ? 5.839 3.947 17.753 1.00 94.88 90 SER A C 1
ATOM 680 O O . SER A 1 90 ? 5.241 2.906 18.021 1.00 94.88 90 SER A O 1
ATOM 682 N N . ALA A 1 91 ? 5.604 5.086 18.412 1.00 93.75 91 ALA A N 1
ATOM 683 C CA . ALA A 1 91 ? 4.558 5.222 19.424 1.00 93.75 91 ALA A CA 1
ATOM 684 C C . ALA A 1 91 ? 3.149 5.115 18.816 1.00 93.75 91 ALA A C 1
ATOM 686 O O . ALA A 1 91 ? 2.316 4.400 19.367 1.00 93.75 91 ALA A O 1
ATOM 687 N N . LEU A 1 92 ? 2.913 5.736 17.653 1.00 95.19 92 LEU A N 1
ATOM 688 C CA . LEU A 1 92 ? 1.660 5.610 16.900 1.00 95.19 92 LEU A CA 1
ATOM 689 C C . LEU A 1 92 ? 1.357 4.143 16.566 1.00 95.19 92 LEU A C 1
ATOM 691 O O . LEU A 1 92 ? 0.255 3.663 16.823 1.00 95.19 92 LEU A O 1
ATOM 695 N N . LYS A 1 93 ? 2.351 3.398 16.066 1.00 95.81 93 LYS A N 1
ATOM 696 C CA . LYS A 1 93 ? 2.204 1.959 15.806 1.00 95.81 93 LYS A CA 1
ATOM 697 C C . LYS A 1 93 ? 1.795 1.178 17.055 1.00 95.81 93 LYS A C 1
ATOM 699 O O . LYS A 1 93 ? 0.957 0.291 16.969 1.00 95.81 93 LYS A O 1
ATOM 704 N N . LYS A 1 94 ? 2.380 1.499 18.212 1.00 94.94 94 LYS A N 1
ATOM 705 C CA . LYS A 1 94 ? 2.087 0.822 19.487 1.00 94.94 94 LYS A CA 1
ATOM 706 C C . LYS A 1 94 ? 0.706 1.161 20.053 1.00 94.94 94 LYS A C 1
ATOM 708 O O . LYS A 1 94 ? 0.182 0.369 20.827 1.00 94.94 94 LYS A O 1
ATOM 713 N N . SER A 1 95 ? 0.129 2.312 19.701 1.00 94.12 95 SER A N 1
ATOM 714 C CA . SER A 1 95 ? -1.219 2.701 20.146 1.00 94.12 95 SER A CA 1
ATOM 715 C C . SER A 1 95 ? -2.352 2.071 19.335 1.00 94.12 95 SER A C 1
ATOM 717 O O . SER A 1 95 ? -3.513 2.222 19.704 1.00 94.12 95 SER A O 1
ATOM 719 N N . LEU A 1 96 ? -2.024 1.396 18.233 1.00 94.38 96 LEU A N 1
ATOM 720 C CA . LEU A 1 96 ? -2.985 0.796 17.317 1.00 94.38 96 LEU A CA 1
ATOM 721 C C . LEU A 1 96 ? -2.930 -0.728 17.398 1.00 94.38 96 LEU A C 1
ATOM 723 O O . LEU A 1 96 ? -1.887 -1.327 17.671 1.00 94.38 96 LEU A O 1
ATOM 727 N N . GLN A 1 97 ? -4.062 -1.370 17.128 1.00 93.81 97 GLN A N 1
ATOM 728 C CA . GLN A 1 97 ? -4.105 -2.813 16.940 1.00 93.81 97 GLN A CA 1
ATOM 729 C C . GLN A 1 97 ? -3.382 -3.207 15.638 1.00 93.81 97 GLN A C 1
ATOM 731 O O . GLN A 1 97 ? -3.270 -2.392 14.721 1.00 93.81 97 GLN A O 1
ATOM 736 N N . PRO A 1 98 ? -2.922 -4.465 15.492 1.00 91.62 98 PRO A N 1
ATOM 737 C CA . PRO A 1 98 ? -2.178 -4.885 14.302 1.00 91.62 98 PRO A CA 1
ATOM 738 C C . PRO A 1 98 ? -2.903 -4.642 12.969 1.00 91.62 98 PRO A C 1
ATOM 740 O O . PRO A 1 98 ? -2.269 -4.242 11.993 1.00 91.62 98 PRO A O 1
ATOM 743 N N . HIS A 1 99 ? -4.222 -4.854 12.919 1.00 88.50 99 HIS A N 1
ATOM 744 C CA . HIS A 1 99 ? -5.014 -4.602 11.711 1.00 88.50 99 HIS A CA 1
ATOM 745 C C . HIS A 1 99 ? -5.162 -3.097 11.431 1.00 88.50 99 HIS A C 1
ATOM 747 O O . HIS A 1 99 ? -4.954 -2.666 10.308 1.00 88.50 99 HIS A O 1
ATOM 753 N N . GLU A 1 100 ? -5.379 -2.284 12.465 1.00 93.25 100 GLU A N 1
ATOM 754 C CA . GLU A 1 100 ? -5.474 -0.822 12.350 1.00 93.25 100 GLU A CA 1
ATOM 755 C C . GLU A 1 100 ? -4.158 -0.200 11.875 1.00 93.25 100 GLU A C 1
ATOM 757 O O . GLU A 1 100 ? -4.141 0.702 11.041 1.00 93.25 100 GLU A O 1
ATOM 762 N N . TRP A 1 101 ? -3.025 -0.706 12.374 1.00 94.94 101 TRP A N 1
ATOM 763 C CA . TRP A 1 101 ? -1.719 -0.313 11.856 1.00 94.94 101 TRP A CA 1
ATOM 764 C C . TRP A 1 101 ? -1.538 -0.730 10.396 1.00 94.94 101 TRP A C 1
ATOM 766 O O . TRP A 1 101 ? -0.913 0.001 9.632 1.00 94.94 101 TRP A O 1
ATOM 776 N N . SER A 1 102 ? -2.075 -1.887 10.002 1.00 91.31 102 SER A N 1
ATOM 777 C CA . SER A 1 102 ? -2.010 -2.347 8.612 1.00 91.31 102 SER A CA 1
ATOM 778 C C . SER A 1 102 ? -2.761 -1.393 7.678 1.00 91.31 102 SER A C 1
ATOM 780 O O . SER A 1 102 ? -2.229 -1.073 6.618 1.00 91.31 102 SER A O 1
ATOM 782 N N . ASP A 1 103 ? -3.903 -0.847 8.104 1.00 91.44 103 ASP A N 1
ATOM 783 C CA . ASP A 1 103 ? -4.660 0.167 7.352 1.00 91.44 103 ASP A CA 1
ATOM 784 C C . ASP A 1 103 ? -3.885 1.490 7.224 1.00 91.44 103 ASP A C 1
ATOM 786 O O . ASP A 1 103 ? -3.803 2.087 6.144 1.00 91.44 103 ASP A O 1
ATOM 790 N N . VAL A 1 104 ? -3.247 1.937 8.314 1.00 94.44 104 VAL A N 1
ATOM 791 C CA . VAL A 1 104 ? -2.392 3.137 8.310 1.00 94.44 104 VAL A CA 1
ATOM 792 C C . VAL A 1 104 ? -1.174 2.938 7.408 1.00 94.44 104 VAL A C 1
ATOM 794 O O . VAL A 1 104 ? -0.846 3.819 6.612 1.00 94.44 104 VAL A O 1
ATOM 797 N N . ALA A 1 105 ? -0.515 1.782 7.495 1.00 94.81 105 ALA A N 1
ATOM 798 C CA . ALA A 1 105 ? 0.627 1.444 6.657 1.00 94.81 105 ALA A CA 1
ATOM 799 C C . ALA A 1 105 ? 0.220 1.356 5.180 1.00 94.81 105 ALA A C 1
ATOM 801 O O . ALA A 1 105 ? 0.899 1.941 4.342 1.00 94.81 105 ALA A O 1
ATOM 802 N N . ALA A 1 106 ? -0.903 0.711 4.852 1.00 92.56 106 ALA A N 1
ATOM 803 C CA . ALA A 1 106 ? -1.432 0.653 3.489 1.00 92.56 106 ALA A CA 1
ATOM 804 C C . ALA A 1 106 ? -1.736 2.053 2.935 1.00 92.56 106 ALA A C 1
ATOM 806 O O . ALA A 1 106 ? -1.393 2.351 1.792 1.00 92.56 106 ALA A O 1
ATOM 807 N N . SER A 1 107 ? -2.291 2.945 3.759 1.00 92.75 107 SER A N 1
ATOM 808 C CA . SER A 1 107 ? -2.550 4.339 3.383 1.00 92.75 107 SER A CA 1
ATOM 809 C C . SER A 1 107 ? -1.256 5.132 3.165 1.00 92.75 107 SER A C 1
ATOM 811 O O . SER A 1 107 ? -1.126 5.847 2.174 1.00 92.75 107 SER A O 1
ATOM 813 N N . ALA A 1 108 ? -0.251 4.962 4.029 1.00 94.38 108 ALA A N 1
ATOM 814 C CA . ALA A 1 108 ? 1.071 5.558 3.830 1.00 94.38 108 ALA A CA 1
ATOM 815 C C . ALA A 1 108 ? 1.744 5.030 2.551 1.00 94.38 108 ALA A C 1
ATOM 817 O O . ALA A 1 108 ? 2.360 5.785 1.805 1.00 94.38 108 ALA A O 1
ATOM 818 N N . VAL A 1 109 ? 1.584 3.742 2.246 1.00 94.19 109 VAL A N 1
ATOM 819 C CA . VAL A 1 109 ? 2.083 3.141 1.004 1.00 94.19 109 VAL A CA 1
ATOM 820 C C . VAL A 1 109 ? 1.356 3.687 -0.216 1.00 94.19 109 VAL A C 1
ATOM 822 O O . VAL A 1 109 ? 2.005 3.975 -1.220 1.00 94.19 109 VAL A O 1
ATOM 825 N N . GLN A 1 110 ? 0.039 3.888 -0.129 1.00 92.56 110 GLN A N 1
ATOM 826 C CA . GLN A 1 110 ? -0.726 4.552 -1.180 1.00 92.56 110 GLN A CA 1
ATOM 827 C C . GLN A 1 110 ? -0.141 5.940 -1.473 1.00 92.56 110 GLN A C 1
ATOM 829 O O . GLN A 1 110 ? 0.079 6.252 -2.640 1.00 92.56 110 GLN A O 1
ATOM 834 N N . ARG A 1 111 ? 0.220 6.712 -0.434 1.00 93.06 111 ARG A N 1
ATOM 835 C CA . ARG A 1 111 ? 0.888 8.020 -0.584 1.00 93.06 111 ARG A CA 1
ATOM 836 C C . ARG A 1 111 ? 2.244 7.952 -1.260 1.00 93.06 111 ARG A C 1
ATOM 838 O O . ARG A 1 111 ? 2.563 8.803 -2.083 1.00 93.06 111 ARG A O 1
ATOM 845 N N . LEU A 1 112 ? 3.040 6.929 -0.955 1.00 93.88 112 LEU A N 1
ATOM 846 C CA . LEU A 1 112 ? 4.307 6.710 -1.653 1.00 93.88 112 LEU A CA 1
ATOM 847 C C . LEU A 1 112 ? 4.078 6.459 -3.154 1.00 93.88 112 LEU A C 1
ATOM 849 O O . LEU A 1 112 ? 4.902 6.859 -3.972 1.00 93.88 112 LEU A O 1
ATOM 853 N N . GLY A 1 113 ? 2.971 5.806 -3.520 1.00 90.31 113 GLY A N 1
ATOM 854 C CA . GLY A 1 113 ? 2.597 5.524 -4.908 1.00 90.31 113 GLY A CA 1
ATOM 855 C C . GLY A 1 113 ? 1.923 6.674 -5.661 1.00 90.31 113 GLY A C 1
ATOM 856 O O . GLY A 1 113 ? 1.895 6.633 -6.890 1.00 90.31 113 GLY A O 1
ATOM 857 N N . GLY A 1 114 ? 1.406 7.695 -4.979 1.00 88.38 114 GLY A N 1
ATOM 858 C CA . GLY A 1 114 ? 0.714 8.827 -5.601 1.00 88.38 114 GLY A CA 1
ATOM 859 C C . GLY A 1 114 ? -0.031 9.694 -4.587 1.00 88.38 114 GLY A C 1
ATOM 860 O O . GLY A 1 114 ? -0.276 9.276 -3.457 1.00 88.38 114 GLY A O 1
ATOM 861 N N . ALA A 1 115 ? -0.391 10.913 -4.991 1.00 82.94 115 ALA A N 1
ATOM 862 C CA . ALA A 1 115 ? -1.211 11.797 -4.163 1.00 82.94 115 ALA A CA 1
ATOM 863 C C . ALA A 1 115 ? -2.676 11.315 -4.090 1.00 82.94 115 ALA A C 1
ATOM 865 O O . ALA A 1 115 ? -3.084 10.400 -4.810 1.00 82.94 115 ALA A O 1
ATOM 866 N N . ASP A 1 116 ? -3.489 11.937 -3.229 1.00 75.19 116 ASP A N 1
ATOM 867 C CA . ASP A 1 116 ? -4.925 11.634 -3.158 1.00 75.19 116 ASP A CA 1
ATOM 868 C C . ASP A 1 116 ? -5.609 11.787 -4.514 1.00 75.19 116 ASP A C 1
ATOM 870 O O . ASP A 1 116 ? -5.464 12.804 -5.189 1.00 75.19 116 ASP A O 1
ATOM 874 N N . GLY A 1 117 ? -6.394 10.778 -4.889 1.00 72.38 117 GLY A N 1
ATOM 875 C CA . GLY A 1 117 ? -7.112 10.756 -6.162 1.00 72.38 117 GLY A CA 1
ATOM 876 C C . GLY A 1 117 ? -6.245 10.414 -7.377 1.00 72.38 117 GLY A C 1
ATOM 877 O O . GLY A 1 117 ? -6.791 10.247 -8.466 1.00 72.38 117 GLY A O 1
ATOM 878 N N . GLU A 1 118 ? -4.927 10.253 -7.219 1.00 82.56 118 GLU A N 1
ATOM 879 C CA . GLU A 1 118 ? -4.068 9.732 -8.280 1.00 82.56 118 GLU A CA 1
ATOM 880 C C . GLU A 1 118 ? -4.076 8.199 -8.308 1.00 82.56 118 GLU A C 1
ATOM 882 O O . GLU A 1 118 ? -4.111 7.522 -7.275 1.00 82.56 118 GLU A O 1
ATOM 887 N N . ALA A 1 119 ? -3.977 7.636 -9.514 1.00 82.50 119 ALA A N 1
ATOM 888 C CA . ALA A 1 119 ? -3.711 6.214 -9.678 1.00 82.50 119 ALA A CA 1
ATOM 889 C C . ALA A 1 119 ? -2.329 5.861 -9.105 1.00 82.50 119 ALA A C 1
ATOM 891 O O . ALA A 1 119 ? -1.356 6.600 -9.276 1.00 82.50 119 ALA A O 1
ATOM 892 N N . PHE A 1 120 ? -2.237 4.701 -8.457 1.00 87.50 120 PHE A N 1
ATOM 893 C CA . PHE A 1 120 ? -0.990 4.231 -7.868 1.00 87.50 120 PHE A CA 1
ATOM 894 C C . PHE A 1 120 ? 0.086 4.011 -8.940 1.00 87.50 120 PHE A C 1
ATOM 896 O O . PHE A 1 120 ? -0.120 3.284 -9.912 1.00 87.50 120 PHE A O 1
ATOM 903 N N . SER A 1 121 ? 1.274 4.575 -8.728 1.00 86.56 121 SER A N 1
ATOM 904 C CA . SER A 1 121 ? 2.437 4.391 -9.591 1.00 86.56 121 SER A CA 1
ATOM 905 C C . SER A 1 121 ? 3.535 3.613 -8.875 1.00 86.56 121 SER A C 1
ATOM 907 O O . SER A 1 121 ? 4.087 4.069 -7.873 1.00 86.56 121 SER A O 1
ATOM 909 N N . ILE A 1 122 ? 3.937 2.472 -9.448 1.00 84.44 122 ILE A N 1
ATOM 910 C CA . ILE A 1 122 ? 5.090 1.695 -8.958 1.00 84.44 122 ILE A CA 1
ATOM 911 C C . ILE A 1 122 ? 6.366 2.545 -8.963 1.00 84.44 122 ILE A C 1
ATOM 913 O O . ILE A 1 122 ? 7.185 2.435 -8.056 1.00 84.44 122 ILE A O 1
ATOM 917 N N . HIS A 1 123 ? 6.540 3.409 -9.966 1.00 83.31 123 HIS A N 1
ATOM 918 C CA . HIS A 1 123 ? 7.730 4.250 -10.070 1.00 83.31 123 HIS A CA 1
ATOM 919 C C . HIS A 1 123 ? 7.812 5.270 -8.926 1.00 83.31 123 HIS A C 1
ATOM 921 O O . HIS A 1 123 ? 8.857 5.391 -8.277 1.00 83.31 123 HIS A O 1
ATOM 927 N N . LYS A 1 124 ? 6.698 5.969 -8.653 1.00 89.94 124 LYS A N 1
ATOM 928 C CA . LYS A 1 124 ? 6.593 6.879 -7.502 1.00 89.94 124 LYS A CA 1
ATOM 929 C C . LYS A 1 124 ? 6.808 6.107 -6.203 1.00 89.94 124 LYS A C 1
ATOM 931 O O . LYS A 1 124 ? 7.648 6.508 -5.406 1.00 89.94 124 LYS A O 1
ATOM 936 N N . PHE A 1 125 ? 6.162 4.947 -6.065 1.00 92.81 125 PHE A N 1
ATOM 937 C CA . PHE A 1 125 ? 6.283 4.094 -4.888 1.00 92.81 125 PHE A CA 1
ATOM 938 C C . PHE A 1 125 ? 7.727 3.702 -4.588 1.00 92.81 125 PHE A C 1
ATOM 940 O O . PHE A 1 125 ? 8.192 3.914 -3.472 1.00 92.81 125 PHE A O 1
ATOM 947 N N . VAL A 1 126 ? 8.455 3.164 -5.570 1.00 90.94 126 VAL A N 1
ATOM 948 C CA . VAL A 1 126 ? 9.856 2.765 -5.384 1.00 90.94 126 VAL A CA 1
ATOM 949 C C . VAL A 1 126 ? 10.716 3.964 -4.991 1.00 90.94 126 VAL A C 1
ATOM 951 O O . VAL A 1 126 ? 11.542 3.840 -4.089 1.00 90.94 126 VAL A O 1
ATOM 954 N N . THR A 1 127 ? 10.498 5.120 -5.621 1.00 90.38 127 THR A N 1
ATOM 955 C CA . THR A 1 127 ? 11.231 6.356 -5.315 1.00 90.38 127 THR A CA 1
ATOM 956 C C . THR A 1 127 ? 10.930 6.841 -3.893 1.00 90.38 127 THR A C 1
ATOM 958 O O . THR A 1 127 ? 11.844 7.145 -3.130 1.00 90.38 127 THR A O 1
ATOM 961 N N . GLY A 1 128 ? 9.658 6.856 -3.492 1.00 92.94 128 GLY A N 1
ATOM 962 C CA . GLY A 1 128 ? 9.249 7.194 -2.131 1.00 92.94 128 GLY A CA 1
ATOM 963 C C . GLY A 1 128 ? 9.822 6.217 -1.103 1.00 92.94 128 GLY A C 1
ATOM 964 O O . GLY A 1 128 ? 10.343 6.628 -0.070 1.00 92.94 128 GLY A O 1
ATOM 965 N N . LEU A 1 129 ? 9.807 4.921 -1.417 1.00 93.94 129 LEU A N 1
ATOM 966 C CA . LEU A 1 129 ? 10.403 3.868 -0.602 1.00 93.94 129 LEU A CA 1
ATOM 967 C C . LEU A 1 129 ? 11.927 4.034 -0.479 1.00 93.94 129 LEU A C 1
ATOM 969 O O . LEU A 1 129 ? 12.496 3.675 0.548 1.00 93.94 129 LEU A O 1
ATOM 973 N N . GLU A 1 130 ? 12.629 4.542 -1.497 1.00 92.94 130 GLU A N 1
ATOM 974 C CA . GLU A 1 130 ? 14.063 4.873 -1.404 1.00 92.94 130 GLU A CA 1
ATOM 975 C C . GLU A 1 130 ? 14.305 6.027 -0.424 1.00 92.94 130 GLU A C 1
ATOM 977 O O . GLU A 1 130 ? 15.295 6.002 0.304 1.00 92.94 130 GLU A O 1
ATOM 982 N N . GLY A 1 131 ? 13.370 6.978 -0.350 1.00 93.31 131 GLY A N 1
ATOM 983 C CA . GLY A 1 131 ? 13.422 8.121 0.562 1.00 93.31 131 GLY A CA 1
ATOM 984 C C . GLY A 1 131 ? 13.196 7.794 2.043 1.00 93.31 131 GLY A C 1
ATOM 985 O O . GLY A 1 131 ? 13.524 8.618 2.895 1.00 93.31 131 GLY A O 1
ATOM 986 N N . LEU A 1 132 ? 12.670 6.611 2.372 1.00 95.38 132 LEU A N 1
ATOM 987 C CA . LEU A 1 132 ? 12.444 6.204 3.760 1.00 95.38 132 LEU A CA 1
ATOM 988 C C . LEU A 1 132 ? 13.740 5.791 4.467 1.00 95.38 132 LEU A C 1
ATOM 990 O O . LEU A 1 132 ? 14.595 5.114 3.885 1.00 95.38 132 LEU A O 1
ATOM 994 N N . SER A 1 133 ? 13.846 6.090 5.764 1.00 95.44 133 SER A N 1
ATOM 995 C CA . SER A 1 133 ? 14.966 5.609 6.575 1.00 95.44 133 SER A CA 1
ATOM 996 C C . SER A 1 133 ? 14.849 4.102 6.856 1.00 95.44 133 SER A C 1
ATOM 998 O O . SER A 1 133 ? 13.744 3.551 6.823 1.00 95.44 133 SER A O 1
ATOM 1000 N N . PRO A 1 134 ? 15.955 3.395 7.173 1.00 93.75 134 PRO A N 1
ATOM 1001 C CA . PRO A 1 134 ? 15.888 1.982 7.552 1.00 93.75 134 PRO A CA 1
ATOM 1002 C C . PRO A 1 134 ? 14.922 1.732 8.717 1.00 93.75 134 PRO A C 1
ATOM 1004 O O . PRO A 1 134 ? 14.085 0.836 8.643 1.00 93.75 134 PRO A O 1
ATOM 1007 N N . GLY A 1 135 ? 14.972 2.585 9.745 1.00 94.19 135 GLY A N 1
ATOM 1008 C CA . GLY A 1 135 ? 14.065 2.508 10.887 1.00 94.19 135 GLY A CA 1
ATOM 1009 C C . GLY A 1 135 ? 12.609 2.784 10.508 1.00 94.19 135 GLY A C 1
ATOM 1010 O O . GLY A 1 135 ? 11.719 2.072 10.962 1.00 94.19 135 GLY A O 1
ATOM 1011 N N . GLY A 1 136 ? 12.341 3.755 9.632 1.00 95.38 136 GLY A N 1
ATOM 1012 C CA . GLY A 1 136 ? 10.984 4.023 9.152 1.00 95.38 136 GLY A CA 1
ATOM 1013 C C . GLY A 1 136 ? 10.403 2.868 8.343 1.00 95.38 136 GLY A C 1
ATOM 1014 O O . GLY A 1 136 ? 9.244 2.501 8.544 1.00 95.38 136 GLY A O 1
ATOM 1015 N N . LYS A 1 137 ? 11.221 2.223 7.500 1.00 95.12 137 LYS A N 1
ATOM 1016 C CA . LYS A 1 137 ? 10.828 0.991 6.800 1.00 95.12 137 LYS A CA 1
ATOM 1017 C C . LYS A 1 137 ? 10.507 -0.131 7.785 1.00 95.12 137 LYS A C 1
ATOM 1019 O O . LYS A 1 137 ? 9.514 -0.824 7.597 1.00 95.12 137 LYS A O 1
ATOM 1024 N N . ASP A 1 138 ? 11.290 -0.288 8.847 1.00 94.38 138 ASP A N 1
ATOM 1025 C CA . ASP A 1 138 ? 11.026 -1.303 9.871 1.00 94.38 138 ASP A CA 1
ATOM 1026 C C . ASP A 1 138 ? 9.731 -1.018 10.648 1.00 94.38 138 ASP A C 1
ATOM 1028 O O . ASP A 1 138 ? 8.995 -1.941 11.010 1.00 94.38 138 ASP A O 1
ATOM 1032 N N . VAL A 1 139 ? 9.411 0.253 10.897 1.00 95.12 139 VAL A N 1
ATOM 1033 C CA . VAL A 1 139 ? 8.158 0.626 11.560 1.00 95.12 139 VAL A CA 1
ATOM 1034 C C . VAL A 1 139 ? 6.965 0.365 10.637 1.00 95.12 139 VAL A C 1
ATOM 1036 O O . VAL A 1 139 ? 6.032 -0.322 11.061 1.00 95.12 139 VAL A O 1
ATOM 1039 N N . LEU A 1 140 ? 7.013 0.819 9.381 1.00 94.31 140 LEU A N 1
ATOM 1040 C CA . LEU A 1 140 ? 5.929 0.651 8.403 1.00 94.31 140 LEU A CA 1
ATOM 1041 C C . LEU A 1 140 ? 5.720 -0.810 7.985 1.00 94.31 140 LEU A C 1
ATOM 1043 O O . LEU A 1 140 ? 4.596 -1.302 8.034 1.00 94.31 140 LEU A O 1
ATOM 1047 N N . PHE A 1 141 ? 6.792 -1.518 7.633 1.00 93.88 141 PHE A N 1
ATOM 1048 C CA . PHE A 1 141 ? 6.729 -2.832 6.977 1.00 93.88 141 PHE A CA 1
ATOM 1049 C C . PHE A 1 141 ? 7.149 -4.001 7.873 1.00 93.88 141 PHE A C 1
ATOM 1051 O O . PHE A 1 141 ? 6.969 -5.163 7.507 1.00 93.88 141 PHE A O 1
ATOM 1058 N N . GLY A 1 142 ? 7.727 -3.719 9.042 1.00 91.94 142 GLY A N 1
ATOM 1059 C CA . GLY A 1 142 ? 8.379 -4.737 9.860 1.00 91.94 142 GLY A CA 1
ATOM 1060 C C . GLY A 1 142 ? 9.710 -5.207 9.266 1.00 91.94 142 GLY A C 1
ATOM 1061 O O . GLY A 1 142 ? 10.206 -4.675 8.277 1.00 91.94 142 GLY A O 1
ATOM 1062 N N . LYS A 1 143 ? 10.282 -6.247 9.880 1.00 91.44 143 LYS A N 1
ATOM 1063 C CA . LYS A 1 143 ? 11.559 -6.874 9.478 1.00 91.44 143 LYS A CA 1
ATOM 1064 C C . LYS A 1 143 ? 11.374 -8.233 8.785 1.00 91.44 143 LYS A C 1
ATOM 1066 O O . LYS A 1 143 ? 12.313 -9.012 8.675 1.00 91.44 143 LYS A O 1
ATOM 1071 N N . GLY A 1 144 ? 10.141 -8.550 8.390 1.00 90.44 144 GLY A N 1
ATOM 1072 C CA . GLY A 1 144 ? 9.761 -9.857 7.854 1.00 90.44 144 GLY A CA 1
ATOM 1073 C C . GLY A 1 144 ? 9.943 -9.990 6.335 1.00 90.44 144 GLY A C 1
ATOM 1074 O O . GLY A 1 144 ? 10.569 -9.139 5.703 1.00 90.44 144 GLY A O 1
ATOM 1075 N N . PRO A 1 145 ? 9.334 -11.021 5.719 1.00 92.06 145 PRO A N 1
ATOM 1076 C CA . PRO A 1 145 ? 9.435 -11.283 4.281 1.00 92.06 145 PRO A CA 1
ATOM 1077 C C . PRO A 1 145 ? 9.083 -10.081 3.398 1.00 92.06 145 PRO A C 1
ATOM 1079 O O . PRO A 1 145 ? 9.749 -9.846 2.397 1.00 92.06 145 PRO A O 1
ATOM 1082 N N . LEU A 1 146 ? 8.088 -9.277 3.792 1.00 93.12 146 LEU A N 1
ATOM 1083 C CA . LEU A 1 146 ? 7.714 -8.059 3.066 1.00 93.12 146 LEU A CA 1
ATOM 1084 C C . LEU A 1 146 ? 8.896 -7.099 2.905 1.00 93.12 146 LEU A C 1
ATOM 1086 O O . LEU A 1 146 ? 9.121 -6.582 1.815 1.00 93.12 146 LEU A O 1
ATOM 1090 N N . ARG A 1 147 ? 9.686 -6.901 3.964 1.00 94.19 147 ARG A N 1
ATOM 1091 C CA . ARG A 1 147 ? 10.852 -6.016 3.939 1.00 94.19 147 ARG A CA 1
ATOM 1092 C C . ARG A 1 147 ? 11.865 -6.465 2.887 1.00 94.19 147 ARG A C 1
ATOM 1094 O O . ARG A 1 147 ? 12.329 -5.633 2.113 1.00 94.19 147 ARG A O 1
ATOM 1101 N N . ALA A 1 148 ? 12.153 -7.765 2.834 1.00 94.19 148 ALA A N 1
ATOM 1102 C CA . ALA A 1 148 ? 13.089 -8.348 1.876 1.00 94.19 148 ALA A CA 1
ATOM 1103 C C . ALA A 1 148 ? 12.587 -8.239 0.426 1.00 94.19 148 ALA A C 1
ATOM 1105 O O . ALA A 1 148 ? 13.362 -7.919 -0.478 1.00 94.19 148 ALA A O 1
ATOM 1106 N N . GLU A 1 149 ? 11.289 -8.457 0.197 1.00 95.00 149 GLU A N 1
ATOM 1107 C CA . GLU A 1 149 ? 10.692 -8.331 -1.138 1.00 95.00 149 GLU A CA 1
ATOM 1108 C C . GLU A 1 149 ? 10.657 -6.880 -1.620 1.00 95.00 149 GLU A C 1
ATOM 1110 O O . GLU A 1 149 ? 10.942 -6.612 -2.787 1.00 95.00 149 GLU A O 1
ATOM 1115 N N . LEU A 1 150 ? 10.389 -5.927 -0.726 1.00 94.75 150 LEU A N 1
ATOM 1116 C CA . LEU A 1 150 ? 10.450 -4.500 -1.038 1.00 94.75 150 LEU A CA 1
ATOM 1117 C C . LEU A 1 150 ? 11.867 -4.075 -1.439 1.00 94.75 150 LEU A C 1
ATOM 1119 O O . LEU A 1 150 ? 12.039 -3.375 -2.432 1.00 94.75 150 LEU A O 1
ATOM 1123 N N . GLU A 1 151 ? 12.901 -4.550 -0.741 1.00 93.38 151 GLU A N 1
ATOM 1124 C CA . GLU A 1 151 ? 14.295 -4.300 -1.140 1.00 93.38 151 GLU A CA 1
ATOM 1125 C C . GLU A 1 151 ? 14.645 -4.950 -2.474 1.00 93.38 151 GLU A C 1
ATOM 1127 O O . GLU A 1 151 ? 15.39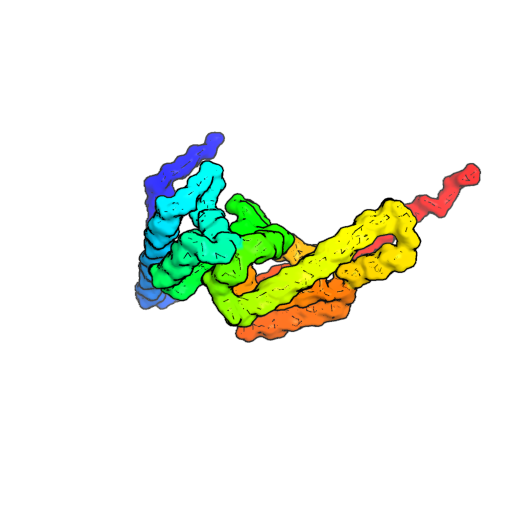4 -4.381 -3.270 1.00 93.38 151 GLU A O 1
ATOM 1132 N N . ASN A 1 152 ? 14.108 -6.142 -2.736 1.00 94.00 152 ASN A N 1
ATOM 1133 C CA . ASN A 1 152 ? 14.273 -6.792 -4.024 1.00 94.00 152 ASN A CA 1
ATOM 1134 C C . ASN A 1 152 ? 13.651 -5.965 -5.151 1.00 94.00 152 ASN A C 1
ATOM 1136 O O . ASN A 1 152 ? 14.308 -5.726 -6.164 1.00 94.00 152 ASN A O 1
ATOM 1140 N N . LEU A 1 153 ? 12.430 -5.468 -4.948 1.00 91.75 153 LEU A N 1
ATOM 1141 C CA . LEU A 1 153 ? 11.763 -4.580 -5.891 1.00 91.75 153 LEU A CA 1
ATOM 1142 C C . LEU A 1 153 ? 12.577 -3.302 -6.136 1.00 91.75 153 LEU A C 1
ATOM 1144 O O . LEU A 1 153 ? 12.778 -2.941 -7.295 1.00 91.75 153 LEU A O 1
ATOM 1148 N N . GLN A 1 154 ? 13.113 -2.669 -5.084 1.00 91.00 154 GLN A N 1
ATOM 1149 C CA . GLN A 1 154 ? 14.001 -1.505 -5.224 1.00 91.00 154 GLN A CA 1
ATOM 1150 C C . GLN A 1 154 ? 15.217 -1.836 -6.091 1.00 91.00 154 GLN A C 1
ATOM 1152 O O . GLN A 1 154 ? 15.458 -1.161 -7.086 1.00 91.00 154 GLN A O 1
ATOM 1157 N N . ARG A 1 155 ? 15.935 -2.930 -5.797 1.00 90.19 155 ARG A N 1
ATOM 1158 C CA . ARG A 1 155 ? 17.097 -3.354 -6.600 1.00 90.19 155 ARG A CA 1
ATOM 1159 C C . ARG A 1 155 ? 16.741 -3.589 -8.067 1.00 90.19 155 ARG A C 1
ATOM 1161 O O . ARG A 1 155 ? 17.519 -3.220 -8.948 1.00 90.19 155 ARG A O 1
ATOM 1168 N N . VAL A 1 156 ? 15.600 -4.223 -8.342 1.00 87.12 156 VAL A N 1
ATOM 1169 C CA . VAL A 1 156 ? 15.123 -4.453 -9.714 1.00 87.12 156 VAL A CA 1
ATOM 1170 C C . VAL A 1 156 ? 14.848 -3.121 -10.410 1.00 87.12 156 VAL A C 1
ATOM 1172 O O . VAL A 1 156 ? 15.348 -2.901 -11.511 1.00 87.12 156 VAL A O 1
ATOM 1175 N N . ALA A 1 157 ? 14.137 -2.206 -9.757 1.00 84.00 157 ALA A N 1
ATOM 1176 C CA . ALA A 1 157 ? 13.821 -0.898 -10.312 1.00 84.00 157 ALA A CA 1
ATOM 1177 C C . ALA A 1 157 ? 15.072 -0.032 -10.557 1.00 84.00 157 ALA A C 1
ATOM 1179 O O . ALA A 1 157 ? 15.202 0.555 -11.631 1.00 84.00 157 ALA A O 1
ATOM 1180 N N . THR A 1 158 ? 16.041 -0.012 -9.634 1.00 83.50 158 THR A N 1
ATOM 1181 C CA . THR A 1 158 ? 17.318 0.700 -9.825 1.00 83.50 158 THR A CA 1
ATOM 1182 C C . THR A 1 158 ? 18.085 0.158 -11.036 1.00 83.50 158 THR A C 1
ATOM 1184 O O . THR A 1 158 ? 18.630 0.934 -11.822 1.00 83.50 158 THR A O 1
ATOM 1187 N N . ARG A 1 159 ? 18.104 -1.169 -11.234 1.00 81.94 159 ARG A N 1
ATOM 1188 C CA . ARG A 1 159 ? 18.735 -1.793 -12.412 1.00 81.94 159 ARG A CA 1
ATOM 1189 C C . ARG A 1 159 ? 18.050 -1.378 -13.711 1.00 81.94 159 ARG A C 1
ATOM 1191 O O . ARG A 1 159 ? 18.744 -1.102 -14.685 1.00 81.94 159 ARG A O 1
ATOM 1198 N N . ILE A 1 160 ? 16.719 -1.312 -13.724 1.00 76.50 160 ILE A N 1
ATOM 1199 C CA . ILE A 1 160 ? 15.960 -0.866 -14.900 1.00 76.50 160 ILE A CA 1
ATOM 1200 C C . ILE A 1 160 ? 16.276 0.602 -15.213 1.00 76.50 160 ILE A C 1
ATOM 1202 O O . ILE A 1 160 ? 16.623 0.922 -16.346 1.00 76.50 160 ILE A O 1
ATOM 1206 N N . LYS A 1 161 ? 16.293 1.477 -14.201 1.00 76.19 161 LYS A N 1
ATOM 1207 C CA . LYS A 1 161 ? 16.658 2.894 -14.364 1.00 76.19 161 LYS A CA 1
ATOM 1208 C C . LYS A 1 161 ? 18.085 3.083 -14.903 1.00 76.19 161 LYS A C 1
ATOM 1210 O O . LYS A 1 161 ? 18.331 3.967 -15.721 1.00 76.19 161 LYS A O 1
ATOM 1215 N N . ALA A 1 162 ? 19.039 2.257 -14.465 1.00 73.19 162 ALA A N 1
ATOM 1216 C CA . ALA A 1 162 ? 20.417 2.295 -14.964 1.00 73.19 162 ALA A CA 1
ATOM 1217 C C . ALA A 1 162 ? 20.510 1.909 -16.452 1.00 73.19 162 ALA A C 1
ATOM 1219 O O . ALA A 1 162 ? 21.250 2.542 -17.206 1.00 73.19 162 ALA A O 1
ATOM 1220 N N . VAL A 1 163 ? 19.723 0.917 -16.879 1.00 68.19 163 VAL A N 1
ATOM 1221 C CA . VAL A 1 163 ? 19.587 0.518 -18.288 1.00 68.19 163 VAL A CA 1
ATOM 1222 C C . VAL A 1 163 ? 19.004 1.662 -19.121 1.00 68.19 163 VAL A C 1
ATOM 1224 O O . VAL A 1 163 ? 19.581 2.015 -20.144 1.00 68.19 163 VAL A O 1
ATOM 1227 N N . GLU A 1 164 ? 17.918 2.294 -18.670 1.00 66.00 164 GLU A N 1
ATOM 1228 C CA . GLU A 1 164 ? 17.299 3.432 -19.371 1.00 66.00 164 GLU A CA 1
ATOM 1229 C C . GLU A 1 164 ? 18.272 4.608 -19.536 1.00 66.00 164 GLU A C 1
ATOM 1231 O O . GLU A 1 164 ? 18.383 5.191 -20.615 1.00 66.00 164 GLU A O 1
ATOM 1236 N N . LYS A 1 165 ? 19.043 4.932 -18.490 1.00 65.38 165 LYS A N 1
ATOM 1237 C CA . LYS A 1 165 ? 20.064 5.987 -18.555 1.00 65.38 165 LYS A CA 1
ATOM 1238 C C . LYS A 1 165 ? 21.186 5.645 -19.545 1.00 65.38 165 LYS A C 1
ATOM 1240 O O . LYS A 1 165 ? 21.612 6.522 -20.294 1.00 65.38 165 LYS A O 1
ATOM 1245 N N . GLY A 1 166 ? 21.643 4.391 -19.574 1.00 59.62 166 GLY A N 1
ATOM 1246 C CA . GLY A 1 166 ? 22.644 3.915 -20.537 1.00 59.62 166 GLY A CA 1
ATOM 1247 C C . GLY A 1 166 ? 22.142 3.936 -21.986 1.00 59.62 166 GLY A C 1
ATOM 1248 O O . GLY A 1 166 ? 22.878 4.328 -22.892 1.00 59.62 166 GLY A O 1
ATOM 1249 N N . ALA A 1 167 ? 20.867 3.604 -22.202 1.00 55.81 167 ALA A N 1
ATOM 1250 C CA . ALA A 1 167 ? 20.209 3.733 -23.501 1.00 55.81 167 ALA A CA 1
ATOM 1251 C C . ALA A 1 167 ? 20.122 5.199 -23.954 1.00 55.81 167 ALA A C 1
ATOM 1253 O O . ALA A 1 167 ? 20.478 5.510 -25.088 1.00 55.81 167 ALA A O 1
ATOM 1254 N N . ASN A 1 168 ? 19.761 6.120 -23.057 1.00 50.72 168 ASN A N 1
ATOM 1255 C CA . ASN A 1 168 ? 19.688 7.548 -23.378 1.00 50.72 168 ASN A CA 1
ATOM 1256 C C . ASN A 1 168 ? 21.066 8.184 -23.640 1.00 50.72 168 ASN A C 1
ATOM 1258 O O . ASN A 1 168 ? 21.167 9.057 -24.496 1.00 50.72 168 ASN A O 1
ATOM 1262 N N . MET A 1 169 ? 22.139 7.719 -22.985 1.00 51.44 169 MET A N 1
ATOM 1263 C CA . MET A 1 169 ? 23.517 8.123 -23.325 1.00 51.44 169 MET A CA 1
ATOM 1264 C C . MET A 1 169 ? 23.995 7.583 -24.684 1.00 51.44 169 MET A C 1
ATOM 1266 O O . MET A 1 169 ? 24.933 8.124 -25.261 1.00 51.44 169 MET A O 1
ATOM 1270 N N . SER A 1 170 ? 23.352 6.549 -25.233 1.00 48.03 170 SER A N 1
ATOM 1271 C CA . SER A 1 170 ? 23.701 5.995 -26.550 1.00 48.03 170 SER A CA 1
ATOM 1272 C C . SER A 1 170 ? 23.200 6.869 -27.715 1.00 48.03 170 SER A C 1
ATOM 1274 O O . SER A 1 170 ? 23.717 6.760 -28.825 1.00 48.03 170 SER A O 1
ATOM 1276 N N . ASN A 1 171 ? 22.268 7.800 -27.463 1.00 49.28 171 ASN A N 1
ATOM 1277 C CA . ASN A 1 171 ? 21.791 8.775 -28.454 1.00 49.28 171 ASN A CA 1
ATOM 1278 C C . ASN A 1 171 ? 22.775 9.935 -28.713 1.00 49.28 171 ASN A C 1
ATOM 1280 O O . ASN A 1 171 ? 22.515 10.752 -29.592 1.00 49.28 171 ASN A O 1
ATOM 1284 N N . SER A 1 172 ? 23.904 10.014 -27.992 1.00 52.28 172 SER A N 1
ATOM 1285 C CA . SER A 1 172 ? 24.935 11.050 -28.183 1.00 52.28 172 SER A CA 1
ATOM 1286 C C . SER A 1 172 ? 26.227 10.561 -28.863 1.00 52.28 172 SER A C 1
ATOM 1288 O O . SER A 1 172 ? 27.235 11.255 -28.791 1.00 52.28 172 SER A O 1
ATOM 1290 N N . GLY A 1 173 ? 26.218 9.408 -29.554 1.00 49.09 173 GLY A N 1
ATOM 1291 C CA . GLY A 1 173 ? 27.289 9.044 -30.504 1.00 49.09 173 GLY A CA 1
ATOM 1292 C C . GLY A 1 173 ? 28.117 7.784 -30.211 1.00 49.09 173 GLY A C 1
ATOM 1293 O O . GLY A 1 173 ? 29.318 7.793 -30.465 1.00 49.09 173 GLY A O 1
ATOM 1294 N N . VAL A 1 174 ? 27.525 6.682 -29.726 1.00 45.03 174 VAL A N 1
ATOM 1295 C CA . VAL A 1 174 ? 28.245 5.394 -29.589 1.00 45.03 174 VAL A CA 1
ATOM 1296 C C . VAL A 1 174 ? 27.436 4.222 -30.167 1.00 45.03 174 VAL A C 1
ATOM 1298 O O . VAL A 1 174 ? 26.298 3.991 -29.777 1.00 45.03 174 VAL A O 1
ATOM 1301 N N . ASN A 1 175 ? 28.074 3.499 -31.098 1.00 39.41 175 ASN A N 1
ATOM 1302 C CA . ASN A 1 175 ? 27.740 2.229 -31.766 1.00 39.41 175 ASN A CA 1
ATOM 1303 C C . ASN A 1 175 ? 26.356 1.591 -31.510 1.00 39.41 175 ASN A C 1
ATOM 1305 O O . ASN A 1 175 ? 26.073 1.054 -30.438 1.00 39.41 175 ASN A O 1
ATOM 1309 N N . VAL A 1 176 ? 25.581 1.469 -32.599 1.00 45.66 176 VAL A N 1
ATOM 1310 C CA . VAL A 1 176 ? 24.321 0.704 -32.756 1.00 45.66 176 VAL A CA 1
ATOM 1311 C C . VAL A 1 176 ? 24.370 -0.704 -32.132 1.00 45.66 176 VAL A C 1
ATOM 1313 O O . VAL A 1 176 ? 23.353 -1.223 -31.676 1.00 45.66 176 VAL A O 1
ATOM 1316 N N . GLN A 1 177 ? 25.555 -1.306 -32.028 1.00 40.56 177 GLN A N 1
ATOM 1317 C CA . GLN A 1 177 ? 25.771 -2.625 -31.428 1.00 40.56 177 GLN A CA 1
ATOM 1318 C C . GLN A 1 177 ? 25.470 -2.677 -29.912 1.00 40.56 177 GLN A C 1
ATOM 1320 O O . GLN A 1 177 ? 25.006 -3.706 -29.424 1.00 40.56 177 GLN A O 1
ATOM 1325 N N . ASN A 1 178 ? 25.632 -1.563 -29.181 1.00 41.56 178 ASN A N 1
ATOM 1326 C CA . ASN A 1 178 ? 25.264 -1.455 -27.759 1.00 41.56 178 ASN A CA 1
ATOM 1327 C C . ASN A 1 178 ? 23.782 -1.092 -27.551 1.00 41.56 178 ASN A C 1
ATOM 1329 O O . ASN A 1 178 ? 23.183 -1.471 -26.545 1.00 41.56 178 ASN A O 1
ATOM 1333 N N . ALA A 1 179 ? 23.151 -0.415 -28.514 1.00 40.62 179 ALA A N 1
ATOM 1334 C CA . ALA A 1 179 ? 21.716 -0.122 -28.463 1.00 40.62 179 ALA A CA 1
ATOM 1335 C C . ALA A 1 179 ? 20.866 -1.410 -28.536 1.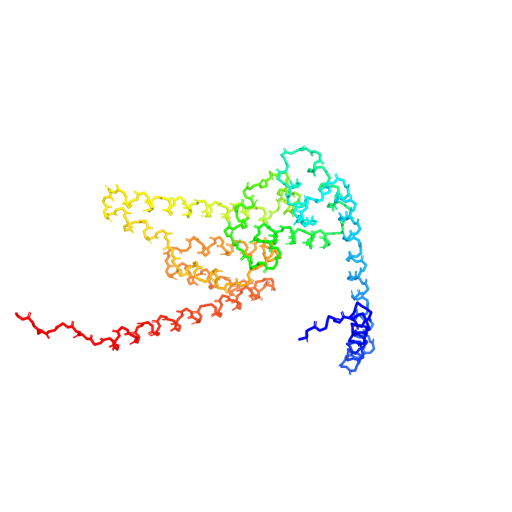00 40.62 179 ALA A C 1
ATOM 1337 O O . ALA A 1 179 ? 19.844 -1.533 -27.857 1.00 40.62 179 ALA A O 1
ATOM 1338 N N . VAL A 1 180 ? 21.327 -2.415 -29.292 1.00 42.88 180 VAL A N 1
ATOM 1339 C CA . VAL A 1 180 ? 20.665 -3.726 -29.403 1.00 42.88 180 VAL A CA 1
ATOM 1340 C C . VAL A 1 180 ? 20.718 -4.505 -28.081 1.00 42.88 180 VAL A C 1
ATOM 1342 O O . VAL A 1 180 ? 19.704 -5.070 -27.674 1.00 42.88 180 VAL A O 1
ATOM 1345 N N . SER A 1 181 ? 21.837 -4.497 -27.351 1.00 46.41 181 SER A N 1
ATOM 1346 C CA . SER A 1 181 ? 21.948 -5.196 -26.059 1.00 46.41 181 SER A CA 1
ATOM 1347 C C . SER A 1 181 ? 21.138 -4.525 -24.937 1.00 46.41 181 SER A C 1
ATOM 1349 O O . SER A 1 181 ? 20.596 -5.218 -24.074 1.00 46.41 181 SER A O 1
ATOM 1351 N N . LEU A 1 182 ? 20.961 -3.201 -24.992 1.00 42.03 182 LEU A N 1
ATOM 1352 C CA . LEU A 1 182 ? 20.094 -2.438 -24.084 1.00 42.03 182 LEU A CA 1
ATOM 1353 C C . LEU A 1 182 ? 18.596 -2.663 -24.357 1.00 42.03 182 LEU A C 1
ATOM 1355 O O . LEU A 1 182 ? 17.816 -2.773 -23.411 1.00 42.03 182 LEU A O 1
ATOM 1359 N N . SER A 1 183 ? 18.193 -2.832 -25.622 1.00 44.59 183 SER A N 1
ATOM 1360 C CA . SER A 1 183 ? 16.800 -3.154 -25.982 1.00 44.59 183 SER A CA 1
ATOM 1361 C C . SER A 1 183 ? 16.324 -4.507 -25.428 1.00 44.59 183 SER A C 1
ATOM 1363 O O . SER A 1 183 ? 15.151 -4.665 -25.104 1.00 44.59 183 SER A O 1
ATOM 1365 N N . GLN A 1 184 ? 17.239 -5.459 -25.213 1.00 43.69 184 GLN A N 1
ATOM 1366 C CA . GLN A 1 184 ? 16.928 -6.763 -24.612 1.00 43.69 184 GLN A CA 1
ATOM 1367 C C . GLN A 1 184 ? 16.804 -6.728 -23.078 1.00 43.69 184 GLN A C 1
ATOM 1369 O O . GLN A 1 184 ? 16.384 -7.708 -22.460 1.00 43.69 184 GLN A O 1
ATOM 1374 N N . ALA A 1 185 ? 17.168 -5.615 -22.436 1.00 48.03 185 ALA A N 1
ATOM 1375 C CA . ALA A 1 185 ? 16.991 -5.421 -20.999 1.00 48.03 185 ALA A CA 1
ATOM 1376 C C . ALA A 1 185 ? 15.634 -4.785 -20.638 1.00 48.03 185 ALA A C 1
ATOM 1378 O O . ALA A 1 185 ? 15.242 -4.838 -19.472 1.00 48.03 185 ALA A O 1
ATOM 1379 N N . PHE A 1 186 ? 14.910 -4.240 -21.620 1.00 52.25 186 PHE A N 1
ATOM 1380 C CA . PHE A 1 186 ? 13.616 -3.587 -21.447 1.00 52.25 186 PHE A CA 1
ATOM 1381 C C . PHE A 1 186 ? 12.513 -4.419 -22.112 1.00 52.25 186 PHE A C 1
ATOM 1383 O O . PHE A 1 186 ? 12.456 -4.519 -23.333 1.00 52.25 186 PHE A O 1
ATOM 1390 N N . ASN A 1 187 ? 11.620 -5.024 -21.323 1.00 62.19 187 ASN A N 1
ATOM 1391 C CA . ASN A 1 187 ? 10.446 -5.707 -21.868 1.00 62.19 187 ASN A CA 1
ATOM 1392 C C . ASN A 1 187 ? 9.227 -4.767 -21.818 1.00 62.19 187 ASN A C 1
ATOM 1394 O O . ASN A 1 187 ? 8.598 -4.643 -20.762 1.00 62.19 187 ASN A O 1
ATOM 1398 N N . PRO A 1 188 ? 8.846 -4.119 -22.936 1.00 59.66 188 PRO A N 1
ATOM 1399 C CA . PRO A 1 188 ? 7.722 -3.185 -22.958 1.00 59.66 188 PRO A CA 1
ATOM 1400 C C . PRO A 1 188 ? 6.384 -3.864 -22.638 1.00 59.66 188 PRO A C 1
ATOM 1402 O O . PRO A 1 188 ? 5.449 -3.198 -22.200 1.00 59.66 188 PRO A O 1
ATOM 1405 N N . VAL A 1 189 ? 6.272 -5.185 -22.821 1.00 65.06 189 VAL A N 1
ATOM 1406 C CA . VAL A 1 189 ? 5.055 -5.938 -22.492 1.00 65.06 189 VAL A CA 1
ATOM 1407 C C . VAL A 1 189 ? 4.886 -6.059 -20.979 1.00 65.06 189 VAL A C 1
ATOM 1409 O O . VAL A 1 189 ? 3.786 -5.849 -20.481 1.00 65.06 189 VAL A O 1
ATOM 1412 N N . ALA A 1 190 ? 5.965 -6.318 -20.233 1.00 68.56 190 ALA A N 1
ATOM 1413 C CA . ALA A 1 190 ? 5.920 -6.387 -18.771 1.00 68.56 190 ALA A CA 1
ATOM 1414 C C . ALA A 1 190 ? 5.444 -5.060 -18.154 1.00 68.56 190 ALA A C 1
ATOM 1416 O O . ALA A 1 190 ? 4.576 -5.056 -17.283 1.00 68.56 190 ALA A O 1
ATOM 1417 N N . TRP A 1 191 ? 5.941 -3.930 -18.667 1.00 65.25 191 TRP A N 1
ATOM 1418 C CA . TRP A 1 191 ? 5.512 -2.603 -18.222 1.00 65.25 191 TRP A CA 1
ATOM 1419 C C . TRP A 1 191 ? 4.092 -2.241 -18.648 1.00 65.25 191 TRP A C 1
ATOM 1421 O O . TRP A 1 191 ? 3.387 -1.603 -17.874 1.00 65.25 191 TRP A O 1
ATOM 1431 N N . LYS A 1 192 ? 3.635 -2.671 -19.831 1.00 67.81 192 LYS A N 1
ATOM 1432 C CA . LYS A 1 192 ? 2.228 -2.514 -20.235 1.00 67.81 192 LYS A CA 1
ATOM 1433 C C . LYS A 1 192 ? 1.287 -3.304 -19.331 1.00 67.81 192 LYS A C 1
ATOM 1435 O O . LYS A 1 192 ? 0.266 -2.763 -18.920 1.00 67.81 192 LYS A O 1
ATOM 1440 N N . VAL A 1 193 ? 1.647 -4.545 -18.988 1.00 69.50 193 VAL A N 1
ATOM 1441 C CA . VAL A 1 193 ? 0.886 -5.352 -18.025 1.00 69.50 193 VAL A CA 1
ATOM 1442 C C . VAL A 1 193 ? 0.827 -4.618 -16.689 1.00 69.50 193 VAL A C 1
ATOM 1444 O O . VAL A 1 193 ? -0.267 -4.305 -16.239 1.00 69.50 193 VAL A O 1
ATOM 1447 N N . LEU A 1 194 ? 1.970 -4.229 -16.115 1.00 74.75 194 LEU A N 1
ATOM 1448 C CA . LEU A 1 194 ? 2.011 -3.492 -14.846 1.00 74.75 194 LEU A CA 1
ATOM 1449 C C . LEU A 1 194 ? 1.243 -2.160 -14.883 1.00 74.75 194 LEU A C 1
ATOM 1451 O O . LEU A 1 194 ? 0.516 -1.851 -13.947 1.00 74.75 194 LEU A O 1
ATOM 1455 N N . GLY A 1 195 ? 1.381 -1.382 -15.957 1.00 71.19 195 GLY A N 1
ATOM 1456 C CA . GLY A 1 195 ? 0.726 -0.080 -16.113 1.00 71.19 195 GLY A CA 1
ATOM 1457 C C . GLY A 1 195 ? -0.786 -0.165 -16.323 1.00 71.19 195 GLY A C 1
ATOM 1458 O O . GLY A 1 195 ? -1.488 0.810 -16.085 1.00 71.19 195 GLY A O 1
ATOM 1459 N N . SER A 1 196 ? -1.299 -1.322 -16.744 1.00 68.38 196 SER A N 1
ATOM 1460 C CA . SER A 1 196 ? -2.740 -1.565 -16.877 1.00 68.38 196 SER A CA 1
ATOM 1461 C C . SER A 1 196 ? -3.413 -2.030 -15.581 1.00 68.38 196 SER A C 1
ATOM 1463 O O . SER A 1 196 ? -4.637 -2.153 -15.535 1.00 68.38 196 SER A O 1
ATOM 1465 N N . MET A 1 197 ? -2.635 -2.301 -14.530 1.00 72.56 197 MET A N 1
ATOM 1466 C CA . MET A 1 197 ? -3.148 -2.817 -13.265 1.00 72.56 197 MET A CA 1
ATOM 1467 C C . MET A 1 197 ? -3.561 -1.681 -12.330 1.00 72.56 197 MET A C 1
ATOM 1469 O O . MET A 1 197 ? -2.812 -0.730 -12.114 1.00 72.56 197 MET A O 1
ATOM 1473 N N . ALA A 1 198 ? -4.725 -1.829 -11.696 1.00 71.75 198 ALA A N 1
ATOM 1474 C CA . ALA A 1 198 ? -5.158 -0.975 -10.594 1.00 71.75 198 ALA A CA 1
ATOM 1475 C C . ALA A 1 198 ? -4.461 -1.406 -9.292 1.00 71.75 198 ALA A C 1
ATOM 1477 O O . ALA A 1 198 ? -5.044 -2.079 -8.443 1.00 71.75 198 ALA A O 1
ATOM 1478 N N . LEU A 1 199 ? -3.174 -1.082 -9.167 1.00 81.56 199 LEU A N 1
ATOM 1479 C CA . LEU A 1 199 ? -2.415 -1.352 -7.947 1.00 81.56 199 LEU A CA 1
ATOM 1480 C C . LEU A 1 199 ? -2.875 -0.433 -6.809 1.00 81.56 199 LEU A C 1
ATOM 1482 O O . LEU A 1 199 ? -3.353 0.676 -7.041 1.00 81.56 199 LEU A O 1
ATOM 1486 N N . SER A 1 200 ? -2.713 -0.899 -5.574 1.00 84.88 200 SER A N 1
ATOM 1487 C CA . SER A 1 200 ? -3.070 -0.154 -4.367 1.00 84.88 200 SER A CA 1
ATOM 1488 C C . SER A 1 200 ? -1.982 -0.272 -3.307 1.00 84.88 200 SER A C 1
ATOM 1490 O O . SER A 1 200 ? -1.147 -1.186 -3.336 1.00 84.88 200 SER A O 1
ATOM 1492 N N . GLY A 1 201 ? -2.021 0.635 -2.332 1.00 86.12 201 GLY A N 1
ATOM 1493 C CA . GLY A 1 201 ? -1.138 0.577 -1.176 1.00 86.12 201 GLY A CA 1
ATOM 1494 C C . GLY A 1 201 ? -1.281 -0.718 -0.376 1.00 86.12 201 GLY A C 1
ATOM 1495 O O . GLY A 1 201 ? -0.277 -1.290 0.039 1.00 86.12 201 GLY A O 1
ATOM 1496 N N . GLU A 1 202 ? -2.501 -1.244 -0.255 1.00 87.44 202 GLU A N 1
ATOM 1497 C CA . GLU A 1 202 ? -2.775 -2.538 0.382 1.00 87.44 202 GLU A CA 1
ATOM 1498 C C . GLU A 1 202 ? -2.122 -3.703 -0.376 1.00 87.44 202 GLU A C 1
ATOM 1500 O O . GLU A 1 202 ? -1.515 -4.587 0.223 1.00 87.44 202 GLU A O 1
ATOM 1505 N N . ALA A 1 203 ? -2.158 -3.692 -1.711 1.00 86.56 203 ALA A N 1
ATOM 1506 C CA . ALA A 1 203 ? -1.490 -4.728 -2.492 1.00 86.56 203 ALA A CA 1
ATOM 1507 C C . ALA A 1 203 ? 0.033 -4.719 -2.243 1.00 86.56 203 ALA A C 1
ATOM 1509 O O . ALA A 1 203 ? 0.665 -5.773 -2.165 1.00 86.56 203 ALA A O 1
ATOM 1510 N N . MET A 1 204 ? 0.628 -3.536 -2.065 1.00 90.50 204 MET A N 1
ATOM 1511 C CA . MET A 1 204 ? 2.061 -3.368 -1.803 1.00 90.50 204 MET A CA 1
ATOM 1512 C C . MET A 1 204 ? 2.483 -3.707 -0.363 1.00 90.50 204 MET A C 1
ATOM 1514 O O . MET A 1 204 ? 3.683 -3.820 -0.107 1.00 90.50 204 MET A O 1
ATOM 1518 N N . THR A 1 205 ? 1.551 -3.921 0.573 1.00 90.94 205 THR A N 1
ATOM 1519 C CA . THR A 1 205 ? 1.873 -4.473 1.903 1.00 90.94 205 THR A CA 1
ATOM 1520 C C . THR A 1 205 ? 1.903 -6.007 1.910 1.00 90.94 205 THR A C 1
ATOM 1522 O O . THR A 1 205 ? 2.196 -6.617 2.939 1.00 90.94 205 THR A O 1
ATOM 1525 N N .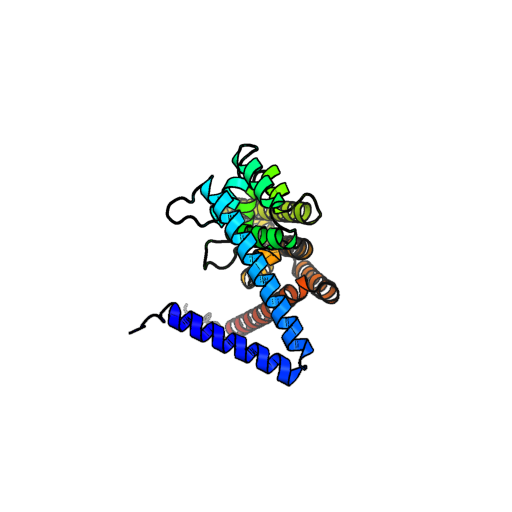 ASN A 1 206 ? 1.678 -6.663 0.764 1.00 90.00 206 ASN A N 1
ATOM 1526 C CA . ASN A 1 206 ? 1.739 -8.116 0.640 1.00 90.00 206 ASN A CA 1
ATOM 1527 C C . ASN A 1 206 ? 3.050 -8.595 -0.026 1.00 90.00 206 ASN A C 1
ATOM 1529 O O . ASN A 1 206 ? 3.315 -8.258 -1.184 1.00 90.00 206 ASN A O 1
ATOM 1533 N N . PRO A 1 207 ? 3.856 -9.458 0.628 1.00 92.38 207 PRO A N 1
ATOM 1534 C CA . PRO A 1 207 ? 5.134 -9.917 0.077 1.00 92.38 207 PRO A CA 1
ATOM 1535 C C . PRO A 1 207 ? 4.987 -10.688 -1.239 1.00 92.38 207 PRO A C 1
ATOM 1537 O O . PRO A 1 207 ? 5.850 -10.589 -2.106 1.00 92.38 207 PRO A O 1
ATOM 1540 N N . ALA A 1 208 ? 3.910 -11.458 -1.415 1.00 90.00 208 ALA A N 1
ATOM 1541 C CA . ALA A 1 208 ? 3.715 -12.245 -2.628 1.00 90.00 208 ALA A CA 1
ATOM 1542 C C . ALA A 1 208 ? 3.410 -11.353 -3.840 1.00 90.00 208 ALA A C 1
ATOM 1544 O O . ALA A 1 208 ? 3.920 -11.613 -4.931 1.00 90.00 208 ALA A O 1
ATOM 1545 N N . VAL A 1 209 ? 2.641 -10.280 -3.632 1.00 88.94 209 VAL A N 1
ATOM 1546 C CA . VAL A 1 209 ? 2.366 -9.269 -4.662 1.00 88.94 209 VAL A CA 1
ATOM 1547 C C . VAL A 1 209 ? 3.659 -8.550 -5.041 1.00 88.94 209 VAL A C 1
ATOM 1549 O O . VAL A 1 209 ? 4.023 -8.521 -6.215 1.00 88.94 209 VAL A O 1
ATOM 1552 N N . VAL A 1 210 ? 4.398 -8.030 -4.055 1.00 91.81 210 VAL A N 1
ATOM 1553 C CA . VAL A 1 210 ? 5.660 -7.304 -4.285 1.00 91.81 210 VAL A CA 1
ATOM 1554 C C . VAL A 1 210 ? 6.680 -8.183 -5.014 1.00 91.81 210 VAL A C 1
ATOM 1556 O O . VAL A 1 210 ? 7.278 -7.751 -6.002 1.00 91.81 210 VAL A O 1
ATOM 1559 N N . ARG A 1 211 ? 6.828 -9.445 -4.591 1.00 91.62 211 ARG A N 1
ATOM 1560 C CA . ARG A 1 211 ? 7.682 -10.432 -5.263 1.00 91.62 211 ARG A CA 1
ATOM 1561 C C . ARG A 1 211 ? 7.274 -10.632 -6.716 1.00 91.62 211 ARG A C 1
ATOM 1563 O O . ARG A 1 211 ? 8.127 -10.689 -7.601 1.00 91.62 211 ARG A O 1
ATOM 1570 N N . TRP A 1 212 ? 5.976 -10.778 -6.973 1.00 88.69 212 TRP A N 1
ATOM 1571 C CA . TRP A 1 212 ? 5.478 -10.958 -8.329 1.00 88.69 212 TRP A CA 1
ATOM 1572 C C . TRP A 1 212 ? 5.786 -9.741 -9.209 1.00 88.69 212 TRP A C 1
ATOM 1574 O O . TRP A 1 212 ? 6.287 -9.919 -10.320 1.00 88.69 212 TRP A O 1
ATOM 1584 N N . ILE A 1 213 ? 5.600 -8.523 -8.690 1.00 88.44 213 ILE A N 1
ATOM 1585 C CA . ILE A 1 213 ? 5.949 -7.283 -9.400 1.00 88.44 213 ILE A CA 1
ATOM 1586 C C . ILE A 1 213 ? 7.451 -7.239 -9.702 1.00 88.44 213 ILE A C 1
ATOM 1588 O O . ILE A 1 213 ? 7.849 -6.947 -10.829 1.00 88.44 213 ILE A O 1
ATOM 1592 N N . ALA A 1 214 ? 8.309 -7.586 -8.742 1.00 89.69 214 ALA A N 1
ATOM 1593 C CA . ALA A 1 214 ? 9.752 -7.656 -8.974 1.00 89.69 214 ALA A CA 1
ATOM 1594 C C . ALA A 1 214 ? 10.122 -8.696 -10.056 1.00 89.69 214 ALA A C 1
ATOM 1596 O O . ALA A 1 214 ? 10.968 -8.445 -10.920 1.00 89.69 214 ALA A O 1
ATOM 1597 N N . ASN A 1 215 ? 9.453 -9.852 -10.058 1.00 87.81 215 ASN A N 1
ATOM 1598 C CA . ASN A 1 215 ? 9.672 -10.915 -11.040 1.00 87.81 215 ASN A CA 1
ATOM 1599 C C . ASN A 1 215 ? 9.223 -10.522 -12.452 1.00 87.81 215 ASN A C 1
ATOM 1601 O O . ASN A 1 215 ? 9.945 -10.784 -13.411 1.00 87.81 215 ASN A O 1
ATOM 1605 N N . ILE A 1 216 ? 8.055 -9.893 -12.608 1.00 84.88 216 ILE A N 1
ATOM 1606 C CA . ILE A 1 216 ? 7.596 -9.452 -13.932 1.00 84.88 216 ILE A CA 1
ATOM 1607 C C . ILE A 1 216 ? 8.431 -8.271 -14.444 1.00 84.88 216 ILE A C 1
ATOM 1609 O O . ILE A 1 216 ? 8.773 -8.238 -15.621 1.00 84.88 216 ILE A O 1
ATOM 1613 N N . SER A 1 217 ? 8.869 -7.373 -13.556 1.00 81.94 217 SER A N 1
ATOM 1614 C CA . SER A 1 217 ? 9.745 -6.241 -13.905 1.00 81.94 217 SER A CA 1
ATOM 1615 C C . SER A 1 217 ? 11.124 -6.701 -14.394 1.00 81.94 217 SER A C 1
ATOM 1617 O O . SER A 1 217 ? 11.767 -6.029 -15.194 1.00 81.94 217 SER A O 1
ATOM 1619 N N . SER A 1 218 ? 11.584 -7.869 -13.940 1.00 81.50 218 SER A N 1
ATOM 1620 C CA . SER A 1 218 ? 12.839 -8.486 -14.383 1.00 81.50 218 SER A CA 1
ATOM 1621 C C . SER A 1 218 ? 12.675 -9.456 -15.563 1.00 81.50 218 SER A C 1
ATOM 1623 O O . SER A 1 218 ? 13.677 -9.961 -16.076 1.00 81.50 218 SER A O 1
ATOM 1625 N N . ALA A 1 219 ? 11.448 -9.707 -16.036 1.00 82.38 219 ALA A N 1
ATOM 1626 C CA . ALA A 1 219 ? 11.179 -10.644 -17.122 1.00 82.38 219 ALA A CA 1
ATOM 1627 C C . ALA A 1 219 ? 11.574 -10.060 -18.488 1.00 82.38 219 ALA A C 1
ATOM 1629 O O . ALA A 1 219 ? 10.842 -9.275 -19.088 1.00 82.38 219 ALA A O 1
ATOM 1630 N N . ARG A 1 220 ? 12.718 -10.500 -19.021 1.00 74.62 220 ARG A N 1
ATOM 1631 C CA . ARG A 1 220 ? 13.276 -10.005 -20.296 1.00 74.62 220 ARG A CA 1
ATOM 1632 C C . ARG A 1 220 ? 12.781 -10.733 -21.543 1.00 74.62 220 ARG A C 1
ATOM 1634 O O . ARG A 1 220 ? 12.952 -10.231 -22.645 1.00 74.62 220 ARG A O 1
ATOM 1641 N N . THR A 1 221 ? 12.165 -11.904 -21.386 1.00 77.25 221 THR A N 1
ATOM 1642 C CA . THR A 1 221 ? 11.687 -12.724 -22.509 1.00 77.25 221 THR A CA 1
ATOM 1643 C C . THR A 1 221 ? 10.187 -13.010 -22.396 1.00 77.25 221 THR A C 1
ATOM 1645 O O . THR A 1 221 ? 9.653 -13.051 -21.282 1.00 77.25 221 THR A O 1
ATOM 1648 N N . PRO A 1 222 ? 9.491 -13.275 -23.519 1.00 75.31 222 PRO A N 1
ATOM 1649 C CA . PRO A 1 222 ? 8.092 -13.710 -23.495 1.00 75.31 222 PRO A CA 1
ATOM 1650 C C . PRO A 1 222 ? 7.869 -14.985 -22.669 1.00 75.31 222 PRO A C 1
ATOM 1652 O O . PRO A 1 222 ? 6.857 -15.110 -21.979 1.00 75.31 222 PRO A O 1
ATOM 1655 N N . ALA A 1 223 ? 8.834 -15.911 -22.683 1.00 80.31 223 ALA A N 1
ATOM 1656 C CA . ALA A 1 223 ? 8.794 -17.127 -21.872 1.00 80.31 223 ALA A CA 1
ATOM 1657 C C . ALA A 1 223 ? 8.895 -16.817 -20.368 1.00 80.31 223 ALA A C 1
ATOM 1659 O O . ALA A 1 223 ? 8.110 -17.340 -19.576 1.00 80.31 223 ALA A O 1
ATOM 1660 N N . ALA A 1 224 ? 9.803 -15.919 -19.966 1.00 82.25 224 ALA A N 1
ATOM 1661 C CA . ALA A 1 224 ? 9.924 -15.482 -18.575 1.00 82.25 224 ALA A CA 1
ATOM 1662 C C . ALA A 1 224 ? 8.660 -14.754 -18.091 1.00 82.25 224 ALA A C 1
ATOM 1664 O O . ALA A 1 224 ? 8.207 -14.993 -16.971 1.00 82.25 224 ALA A O 1
ATOM 1665 N N . LEU A 1 225 ? 8.060 -13.921 -18.949 1.00 79.94 225 LEU A N 1
ATOM 1666 C CA . LEU A 1 225 ? 6.793 -13.241 -18.679 1.00 79.94 225 LEU A CA 1
ATOM 1667 C C . LEU A 1 225 ? 5.649 -14.249 -18.495 1.00 79.94 225 LEU A C 1
ATOM 1669 O O . LEU A 1 225 ? 4.951 -14.213 -17.484 1.00 79.94 225 LEU A O 1
ATOM 1673 N N . SER A 1 226 ? 5.506 -15.196 -19.423 1.00 81.31 226 SER A N 1
ATOM 1674 C CA . SER A 1 226 ? 4.478 -16.244 -19.355 1.00 81.31 226 SER A CA 1
ATOM 1675 C C . SER A 1 226 ? 4.642 -17.115 -18.107 1.00 81.31 226 SER A C 1
ATOM 1677 O O . SER A 1 226 ? 3.666 -17.429 -17.431 1.00 81.31 226 SER A O 1
ATOM 1679 N N . SER A 1 227 ? 5.885 -17.438 -17.740 1.00 86.00 227 SER A N 1
ATOM 1680 C CA . SER A 1 227 ? 6.203 -18.152 -16.502 1.00 86.00 227 SER A CA 1
ATOM 1681 C C . SER A 1 227 ? 5.830 -17.341 -15.253 1.00 86.00 227 SER A C 1
ATOM 1683 O O . SER A 1 227 ? 5.265 -17.893 -14.309 1.00 86.00 227 SER A O 1
ATOM 1685 N N . ALA A 1 228 ? 6.089 -16.028 -15.234 1.00 85.31 228 ALA A N 1
ATOM 1686 C CA . ALA A 1 228 ? 5.706 -15.155 -14.123 1.00 85.31 228 ALA A CA 1
ATOM 1687 C C . ALA A 1 228 ? 4.180 -15.059 -13.950 1.00 85.31 228 ALA A C 1
ATOM 1689 O O . ALA A 1 228 ? 3.697 -15.107 -12.818 1.00 85.31 228 ALA A O 1
ATOM 1690 N N . ILE A 1 229 ? 3.427 -14.984 -15.051 1.00 84.25 229 ILE A N 1
ATOM 1691 C CA . ILE A 1 229 ? 1.956 -15.003 -15.042 1.00 84.25 229 ILE A CA 1
ATOM 1692 C C . ILE A 1 229 ? 1.440 -16.375 -14.580 1.00 84.25 229 ILE A C 1
ATOM 1694 O O . ILE A 1 229 ? 0.593 -16.450 -13.693 1.00 84.25 229 ILE A O 1
ATOM 1698 N N . GLY A 1 230 ? 1.999 -17.473 -15.098 1.00 85.50 230 GLY A N 1
ATOM 1699 C CA . GLY A 1 230 ? 1.623 -18.830 -14.689 1.00 85.50 230 GLY A CA 1
ATOM 1700 C C . GLY A 1 230 ? 1.844 -19.085 -13.194 1.00 85.50 230 GLY A C 1
ATOM 1701 O O . GLY A 1 230 ? 0.973 -19.640 -12.525 1.00 85.50 230 GLY A O 1
ATOM 1702 N N . ARG A 1 231 ? 2.969 -18.609 -12.639 1.00 86.88 231 ARG A N 1
ATOM 1703 C CA . ARG A 1 231 ? 3.243 -18.672 -11.194 1.00 86.88 231 ARG A CA 1
ATOM 1704 C C . ARG A 1 231 ? 2.247 -17.860 -10.370 1.00 86.88 231 ARG A C 1
ATOM 1706 O O . ARG A 1 231 ? 1.861 -18.323 -9.301 1.00 86.88 231 ARG A O 1
ATOM 1713 N N . LEU A 1 232 ? 1.824 -16.688 -10.850 1.00 86.81 232 LEU A N 1
ATOM 1714 C CA . LEU A 1 232 ? 0.792 -15.896 -10.177 1.00 86.81 232 LEU A CA 1
ATOM 1715 C C . LEU A 1 232 ? -0.533 -16.646 -10.122 1.00 86.81 232 LEU A C 1
ATOM 1717 O O . LEU A 1 232 ? -1.095 -16.794 -9.043 1.00 86.81 232 LEU A O 1
ATOM 1721 N N . ASN A 1 233 ? -0.986 -17.174 -11.258 1.00 85.62 233 ASN A N 1
ATOM 1722 C CA . ASN A 1 233 ? -2.245 -17.911 -11.336 1.00 85.62 233 ASN A CA 1
ATOM 1723 C C . ASN A 1 233 ? -2.219 -19.165 -10.453 1.00 85.62 233 ASN A C 1
ATOM 1725 O O . ASN A 1 233 ? -3.201 -19.471 -9.784 1.00 85.62 233 ASN A O 1
ATOM 1729 N N . ALA A 1 234 ? -1.087 -19.873 -10.398 1.00 86.75 234 ALA A N 1
ATOM 1730 C CA . ALA A 1 234 ? -0.915 -21.006 -9.493 1.00 86.75 234 ALA A CA 1
ATOM 1731 C C . ALA A 1 234 ? -0.948 -20.578 -8.015 1.00 86.75 234 ALA A C 1
ATOM 1733 O O . ALA A 1 234 ? -1.613 -21.223 -7.208 1.00 86.75 234 ALA A O 1
ATOM 1734 N N . ALA A 1 235 ? -0.273 -19.482 -7.661 1.00 85.88 235 ALA A N 1
ATOM 1735 C CA . ALA A 1 235 ? -0.245 -18.972 -6.293 1.00 85.88 235 ALA A CA 1
ATOM 1736 C C . ALA A 1 235 ? -1.605 -18.411 -5.841 1.00 85.88 235 ALA A C 1
ATOM 1738 O O . ALA A 1 235 ? -1.979 -18.585 -4.683 1.00 85.88 235 ALA A O 1
ATOM 1739 N N . ALA A 1 236 ? -2.368 -17.793 -6.747 1.00 88.38 236 ALA A N 1
ATOM 1740 C CA . ALA A 1 236 ? -3.694 -17.243 -6.474 1.00 88.38 236 ALA A CA 1
ATOM 1741 C C . ALA A 1 236 ? -4.715 -18.306 -6.055 1.00 88.38 236 ALA A C 1
ATOM 1743 O O . ALA A 1 236 ? -5.586 -18.014 -5.239 1.00 88.38 236 ALA A O 1
ATOM 1744 N N . LYS A 1 237 ? -4.555 -19.560 -6.504 1.00 88.19 237 LYS A N 1
ATOM 1745 C CA . LYS A 1 237 ? -5.403 -20.685 -6.065 1.00 88.19 237 LYS A CA 1
ATOM 1746 C C . LYS A 1 237 ? -5.368 -20.908 -4.553 1.00 88.19 237 LYS A C 1
ATOM 1748 O O . LYS A 1 237 ? -6.358 -21.346 -3.984 1.00 88.19 237 LYS A O 1
ATOM 1753 N N . ASN A 1 238 ? -4.242 -20.586 -3.916 1.00 86.56 238 ASN A N 1
ATOM 1754 C CA . ASN A 1 238 ? -4.009 -20.832 -2.492 1.00 86.56 238 ASN A CA 1
ATOM 1755 C C . ASN A 1 238 ? -3.816 -19.535 -1.688 1.00 86.56 238 ASN A C 1
ATOM 1757 O O . ASN A 1 238 ? -3.545 -19.588 -0.491 1.00 86.56 238 ASN A O 1
ATOM 1761 N N . ASN A 1 239 ? -3.917 -18.365 -2.327 1.00 81.06 239 ASN A N 1
ATOM 1762 C CA . ASN A 1 239 ? -3.698 -17.074 -1.685 1.00 81.06 239 ASN A CA 1
ATOM 1763 C C . ASN A 1 239 ? -4.704 -16.039 -2.196 1.00 81.06 239 ASN A C 1
ATOM 1765 O O . ASN A 1 239 ? -4.547 -15.478 -3.282 1.00 81.06 239 ASN A O 1
ATOM 1769 N N . ARG A 1 240 ? -5.705 -15.740 -1.361 1.00 79.62 240 ARG A N 1
ATOM 1770 C CA . ARG A 1 240 ? -6.791 -14.801 -1.677 1.00 79.62 240 ARG A CA 1
ATOM 1771 C C . ARG A 1 240 ? -6.291 -13.404 -2.060 1.00 79.62 240 ARG A C 1
ATOM 1773 O O . ARG A 1 240 ? -6.901 -12.762 -2.907 1.00 79.62 240 ARG A O 1
ATOM 1780 N N . HIS A 1 241 ? -5.169 -12.951 -1.503 1.00 76.81 241 HIS A N 1
ATOM 1781 C CA . HIS A 1 241 ? -4.607 -11.631 -1.816 1.00 76.81 241 HIS A CA 1
ATOM 1782 C C . HIS A 1 241 ? -4.037 -11.535 -3.237 1.00 76.81 241 HIS A C 1
ATOM 1784 O O . HIS A 1 241 ? -3.818 -10.439 -3.743 1.00 76.81 241 HIS A O 1
ATOM 1790 N N . LEU A 1 242 ? -3.789 -12.674 -3.890 1.00 80.94 242 LEU A N 1
ATOM 1791 C CA . LEU A 1 242 ? -3.310 -12.729 -5.268 1.00 80.94 242 LEU A CA 1
ATOM 1792 C C . LEU A 1 242 ? -4.439 -12.915 -6.283 1.00 80.94 242 LEU A C 1
ATOM 1794 O O . LEU A 1 242 ? -4.171 -12.795 -7.472 1.00 80.94 242 LEU A O 1
ATOM 1798 N N . VAL A 1 243 ? -5.674 -13.189 -5.850 1.00 83.69 243 VAL A N 1
ATOM 1799 C CA . VAL A 1 243 ? -6.811 -13.427 -6.758 1.00 83.69 243 VAL A CA 1
ATOM 1800 C C . VAL A 1 243 ? -7.103 -12.182 -7.587 1.00 83.69 243 VAL A C 1
ATOM 1802 O O . VAL A 1 243 ? -7.027 -12.240 -8.810 1.00 83.69 243 VAL A O 1
ATOM 1805 N N . ALA A 1 244 ? -7.297 -11.034 -6.933 1.00 77.62 244 ALA A N 1
ATOM 1806 C CA . ALA A 1 244 ? -7.530 -9.767 -7.627 1.00 77.62 244 ALA A CA 1
ATOM 1807 C C . ALA A 1 244 ? -6.356 -9.388 -8.552 1.00 77.62 244 ALA A C 1
ATOM 1809 O O . ALA A 1 244 ? -6.549 -8.858 -9.645 1.00 77.62 244 ALA A O 1
ATOM 1810 N N . LEU A 1 245 ? -5.123 -9.710 -8.138 1.00 80.50 245 LEU A N 1
ATOM 1811 C CA . LEU A 1 245 ? -3.928 -9.491 -8.952 1.00 80.50 245 LEU A CA 1
ATOM 1812 C C . LEU A 1 245 ? -3.929 -10.383 -10.202 1.00 80.50 245 LEU A C 1
ATOM 1814 O O . LEU A 1 245 ? -3.651 -9.907 -11.298 1.00 80.50 245 LEU A O 1
ATOM 1818 N N . ALA A 1 246 ? -4.246 -11.668 -10.045 1.00 83.56 246 ALA A N 1
ATOM 1819 C CA . ALA A 1 246 ? -4.312 -12.644 -11.128 1.00 83.56 246 ALA A CA 1
ATOM 1820 C C . ALA A 1 246 ? -5.414 -12.303 -12.141 1.00 83.56 246 ALA A C 1
ATOM 1822 O O . ALA A 1 246 ? -5.188 -12.394 -13.349 1.00 83.56 246 ALA A O 1
ATOM 1823 N N . GLU A 1 247 ? -6.574 -11.851 -11.665 1.00 80.31 247 GLU A N 1
ATOM 1824 C CA . GLU A 1 247 ? -7.672 -11.368 -12.505 1.00 80.31 247 GLU A CA 1
ATOM 1825 C C . GLU A 1 247 ? -7.253 -10.138 -13.316 1.00 80.31 247 GLU A C 1
ATOM 1827 O O . GLU A 1 247 ? -7.366 -10.140 -14.543 1.00 80.31 247 GLU A O 1
ATOM 1832 N N . ALA A 1 248 ? -6.673 -9.125 -12.660 1.00 74.94 248 ALA A N 1
ATOM 1833 C CA . ALA A 1 248 ? -6.193 -7.920 -13.335 1.00 74.94 248 ALA A CA 1
ATOM 1834 C C . ALA A 1 248 ? -5.147 -8.239 -14.417 1.00 74.94 248 ALA A C 1
ATOM 1836 O O . ALA A 1 248 ? -5.201 -7.697 -15.522 1.00 74.94 248 ALA A O 1
ATOM 1837 N N . VAL A 1 249 ? -4.218 -9.156 -14.128 1.00 79.19 249 VAL A N 1
ATOM 1838 C CA . VAL A 1 249 ? -3.193 -9.604 -15.083 1.00 79.19 249 VAL A CA 1
ATOM 1839 C C . VAL A 1 249 ? -3.800 -10.373 -16.251 1.00 79.19 249 VAL A C 1
ATOM 1841 O O . VAL A 1 249 ? -3.357 -10.200 -17.387 1.00 79.19 249 VAL A O 1
ATOM 1844 N N . SER A 1 250 ? -4.814 -11.198 -15.997 1.00 78.31 250 SER A N 1
ATOM 1845 C CA . SER A 1 250 ? -5.505 -11.951 -17.046 1.00 78.31 250 SER A CA 1
ATOM 1846 C C . SER A 1 250 ? -6.194 -10.996 -18.024 1.00 78.31 250 SER A C 1
ATOM 1848 O O . SER A 1 250 ? -5.904 -11.052 -19.220 1.00 78.31 250 SER A O 1
ATOM 1850 N N . ILE A 1 251 ? -6.953 -10.021 -17.510 1.00 75.62 251 ILE A N 1
ATOM 1851 C CA . ILE A 1 251 ? -7.611 -8.971 -18.309 1.00 75.62 251 ILE A CA 1
ATOM 1852 C C . ILE A 1 251 ? -6.585 -8.164 -19.120 1.00 75.62 251 ILE A C 1
ATOM 1854 O O . ILE A 1 251 ? -6.766 -7.913 -20.313 1.00 75.62 251 ILE A O 1
ATOM 1858 N N . ALA A 1 252 ? -5.481 -7.759 -18.487 1.00 71.06 252 ALA A N 1
ATOM 1859 C CA . ALA A 1 252 ? -4.400 -7.034 -19.150 1.00 71.06 252 ALA A CA 1
ATOM 1860 C C . ALA A 1 252 ? -3.781 -7.839 -20.302 1.00 71.06 252 ALA A C 1
ATOM 1862 O O . ALA A 1 252 ? -3.515 -7.303 -21.382 1.00 71.06 252 ALA A O 1
ATOM 1863 N N . SER A 1 253 ? -3.560 -9.137 -20.078 1.00 69.81 253 SER A N 1
ATOM 1864 C CA . SER A 1 253 ? -2.972 -10.029 -21.072 1.00 69.81 253 SER A CA 1
ATOM 1865 C C . SER A 1 253 ? -3.884 -10.220 -22.288 1.00 69.81 253 SER A C 1
ATOM 1867 O O . SER A 1 253 ? -3.393 -10.183 -23.417 1.00 69.81 253 SER A O 1
ATOM 1869 N N . GLU A 1 254 ? -5.198 -10.323 -22.084 1.00 72.69 254 GLU A N 1
ATOM 1870 C CA . GLU A 1 254 ? -6.192 -10.432 -23.157 1.00 72.69 254 GLU A CA 1
ATOM 1871 C C . GLU A 1 254 ? -6.225 -9.166 -24.014 1.00 72.69 254 GLU A C 1
ATOM 1873 O O . GLU A 1 254 ? -6.017 -9.245 -25.226 1.00 72.69 254 GLU A O 1
ATOM 1878 N N . LYS A 1 255 ? -6.331 -7.989 -23.384 1.00 70.12 255 LYS A N 1
ATOM 1879 C CA . LYS A 1 255 ? -6.281 -6.696 -24.090 1.00 70.12 255 LYS A CA 1
ATOM 1880 C C . LYS A 1 255 ? -4.992 -6.515 -24.889 1.00 70.12 255 LYS A C 1
ATOM 1882 O O . LYS A 1 255 ? -4.998 -5.969 -25.991 1.00 70.12 255 LYS A O 1
ATOM 1887 N N . SER A 1 256 ? -3.862 -6.977 -24.348 1.00 65.00 256 SER A N 1
ATOM 1888 C CA . SER A 1 256 ? -2.580 -6.902 -25.051 1.00 65.00 256 SER A CA 1
ATOM 1889 C C . SER A 1 256 ? -2.541 -7.781 -26.307 1.00 65.00 256 SER A C 1
ATOM 1891 O O . SER A 1 256 ? -1.952 -7.371 -27.307 1.00 65.00 256 SER A O 1
ATOM 1893 N N . ARG A 1 257 ? -3.191 -8.956 -26.285 1.00 70.38 257 ARG A N 1
ATOM 1894 C CA . ARG A 1 257 ? -3.305 -9.847 -27.451 1.00 70.38 257 ARG A CA 1
ATOM 1895 C C . ARG A 1 257 ? -4.189 -9.228 -28.524 1.00 70.38 257 ARG A C 1
ATOM 1897 O O . ARG A 1 257 ? -3.779 -9.191 -29.679 1.00 70.38 257 ARG A O 1
ATOM 1904 N N . GLU A 1 258 ? -5.336 -8.684 -28.131 1.00 72.25 258 GLU A N 1
ATOM 1905 C CA . GLU A 1 258 ? -6.262 -8.001 -29.039 1.00 72.25 258 GLU A CA 1
ATOM 1906 C C . GLU A 1 258 ? -5.581 -6.831 -29.767 1.00 72.25 258 GLU A C 1
ATOM 1908 O O . GLU A 1 258 ? -5.643 -6.737 -30.991 1.00 72.25 258 GLU A O 1
ATOM 1913 N N . TYR A 1 259 ? -4.816 -6.006 -29.042 1.00 66.69 259 TYR A N 1
ATOM 1914 C CA . TYR A 1 259 ? -4.035 -4.920 -29.641 1.00 66.69 259 TYR A CA 1
ATOM 1915 C C . TYR A 1 259 ? -2.998 -5.418 -30.659 1.00 66.69 259 TYR A C 1
ATOM 1917 O O . TYR A 1 259 ? -2.806 -4.799 -31.704 1.00 66.69 259 TYR A O 1
ATOM 1925 N N . VAL A 1 260 ? -2.298 -6.520 -30.372 1.00 68.62 260 VAL A N 1
ATOM 1926 C CA . VAL A 1 260 ? -1.297 -7.078 -31.298 1.00 68.62 260 VAL A CA 1
ATOM 1927 C C . VAL A 1 260 ? -1.954 -7.595 -32.577 1.00 68.62 260 VAL A C 1
ATOM 1929 O O . VAL A 1 260 ? -1.415 -7.366 -33.661 1.00 68.62 260 VAL A O 1
ATOM 1932 N N . GLU A 1 261 ? -3.107 -8.252 -32.472 1.00 72.44 261 GLU A N 1
ATOM 1933 C CA . GLU A 1 261 ? -3.849 -8.746 -33.635 1.00 72.44 261 GLU A CA 1
ATOM 1934 C C . GLU A 1 261 ? -4.443 -7.598 -34.469 1.00 72.44 261 GLU A C 1
ATOM 1936 O O . GLU A 1 261 ? -4.297 -7.605 -35.691 1.00 72.44 261 GLU A O 1
ATOM 1941 N N . ASP A 1 262 ? -4.973 -6.543 -33.840 1.00 70.75 262 ASP A N 1
ATOM 1942 C CA . ASP A 1 262 ? -5.415 -5.321 -34.533 1.00 70.75 262 ASP A CA 1
ATOM 1943 C C . ASP A 1 262 ? -4.257 -4.624 -35.278 1.00 70.75 262 ASP A C 1
ATOM 1945 O O . ASP A 1 262 ? -4.390 -4.218 -36.435 1.00 70.75 262 ASP A O 1
ATOM 1949 N N . GLN A 1 263 ? -3.070 -4.542 -34.667 1.00 70.94 263 GLN A N 1
ATOM 1950 C CA . GLN A 1 263 ? -1.883 -3.982 -35.324 1.00 70.94 263 GLN A CA 1
ATOM 1951 C C . GLN A 1 263 ? -1.394 -4.842 -36.497 1.00 70.94 263 GLN A C 1
ATOM 1953 O O . GLN A 1 263 ? -0.965 -4.295 -37.517 1.00 70.94 263 GLN A O 1
ATOM 1958 N N . LYS A 1 264 ? -1.455 -6.175 -36.388 1.00 71.75 264 LYS A N 1
ATOM 1959 C CA . LYS A 1 264 ? -1.159 -7.071 -37.516 1.00 71.75 264 LYS A CA 1
ATOM 1960 C C . LYS A 1 264 ? -2.163 -6.874 -38.646 1.00 71.75 264 LYS A C 1
ATOM 1962 O O . LYS A 1 264 ? -1.739 -6.697 -39.783 1.00 71.75 264 LYS A O 1
ATOM 1967 N N . ALA A 1 265 ? -3.459 -6.832 -38.337 1.00 71.19 265 ALA A N 1
ATOM 1968 C CA . ALA A 1 265 ? -4.512 -6.606 -39.321 1.00 71.19 265 ALA A CA 1
ATOM 1969 C C . ALA A 1 265 ? -4.314 -5.272 -40.061 1.00 71.19 265 ALA A C 1
ATOM 1971 O O . ALA A 1 265 ? -4.352 -5.237 -41.289 1.00 71.19 265 ALA A O 1
ATOM 1972 N N . LYS A 1 266 ? -3.979 -4.195 -39.340 1.00 73.88 266 LYS A N 1
ATOM 1973 C CA . LYS A 1 266 ? -3.666 -2.880 -39.930 1.00 73.88 266 LYS A CA 1
ATOM 1974 C C . LYS A 1 266 ? -2.407 -2.879 -40.797 1.00 73.88 266 LYS A C 1
ATOM 1976 O O . LYS A 1 266 ? -2.373 -2.177 -41.802 1.00 73.88 266 LYS A O 1
ATOM 1981 N N . ARG A 1 267 ? -1.381 -3.663 -40.449 1.00 65.56 267 ARG A N 1
ATOM 1982 C CA . ARG A 1 267 ? -0.172 -3.820 -41.282 1.00 65.56 267 ARG A CA 1
ATOM 1983 C C . ARG A 1 267 ? -0.425 -4.631 -42.550 1.00 65.56 267 ARG A C 1
ATOM 1985 O O . ARG A 1 267 ? 0.195 -4.342 -43.563 1.00 65.56 267 ARG A O 1
ATOM 1992 N N . ILE A 1 268 ? -1.318 -5.617 -42.494 1.00 67.75 268 ILE A N 1
ATOM 1993 C CA . ILE A 1 268 ? -1.727 -6.418 -43.658 1.00 67.75 268 ILE A CA 1
ATOM 1994 C C . ILE A 1 268 ? -2.659 -5.605 -44.574 1.00 67.75 268 ILE 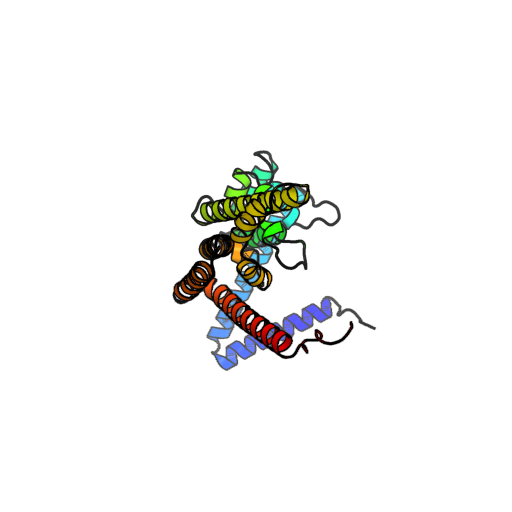A C 1
ATOM 1996 O O . ILE A 1 268 ? -2.603 -5.751 -45.789 1.00 67.75 268 ILE A O 1
ATOM 2000 N N . ALA A 1 269 ? -3.477 -4.714 -44.004 1.00 61.03 269 ALA A N 1
ATOM 2001 C CA . ALA A 1 269 ? -4.394 -3.847 -44.744 1.00 61.03 269 ALA A CA 1
ATOM 2002 C C . ALA A 1 269 ? -3.750 -2.556 -45.291 1.00 61.03 269 ALA A C 1
ATOM 2004 O O . ALA A 1 269 ? -4.403 -1.817 -46.027 1.00 61.03 269 ALA A O 1
ATOM 2005 N N . ALA A 1 270 ? -2.495 -2.252 -44.939 1.00 51.19 270 ALA A N 1
ATOM 2006 C CA . ALA A 1 270 ? -1.791 -1.091 -45.472 1.00 51.19 270 ALA A CA 1
ATOM 2007 C C . ALA A 1 270 ? -1.407 -1.353 -46.942 1.00 51.19 270 ALA A C 1
ATOM 2009 O O . ALA A 1 270 ? -0.622 -2.269 -47.201 1.00 51.19 270 ALA A O 1
ATOM 2010 N N . PRO A 1 271 ? -1.920 -0.580 -47.919 1.00 55.47 271 PRO A N 1
ATOM 2011 C CA . PRO A 1 271 ? -1.558 -0.779 -49.312 1.00 55.47 271 PRO A CA 1
ATOM 2012 C C . PRO A 1 271 ? -0.059 -0.523 -49.483 1.00 55.47 271 PRO A C 1
ATOM 2014 O O . PRO A 1 271 ? 0.466 0.504 -49.049 1.00 55.47 271 PRO A O 1
ATOM 2017 N N . THR A 1 272 ? 0.636 -1.461 -50.127 1.00 56.50 272 THR A N 1
ATOM 2018 C CA . THR A 1 272 ? 2.010 -1.307 -50.616 1.00 56.50 272 THR A CA 1
ATOM 2019 C C . THR A 1 272 ? 2.070 -0.169 -51.634 1.00 56.50 272 THR A C 1
ATOM 2021 O O . THR A 1 272 ? 2.060 -0.388 -52.841 1.00 56.50 272 THR A O 1
ATOM 2024 N N . ALA A 1 273 ? 2.149 1.072 -51.155 1.00 53.69 273 ALA A N 1
ATOM 2025 C CA . ALA A 1 273 ? 2.497 2.232 -51.961 1.00 53.69 273 ALA A CA 1
ATOM 2026 C C . ALA A 1 273 ? 4.011 2.214 -52.224 1.00 53.69 273 ALA A C 1
ATOM 2028 O O . ALA A 1 273 ? 4.784 2.971 -51.638 1.00 53.69 273 ALA A O 1
ATOM 2029 N N . ARG A 1 274 ? 4.456 1.283 -53.072 1.00 53.16 274 ARG A N 1
ATOM 2030 C CA . ARG A 1 274 ? 5.786 1.339 -53.682 1.00 53.16 274 ARG A CA 1
ATOM 2031 C C . ARG A 1 274 ? 5.789 0.633 -55.032 1.00 53.16 274 ARG A C 1
ATOM 2033 O O . ARG A 1 274 ? 6.288 -0.476 -55.159 1.00 53.16 274 ARG A O 1
ATOM 2040 N N . ALA A 1 275 ? 5.237 1.302 -56.036 1.00 52.97 275 ALA A N 1
ATOM 2041 C CA . ALA A 1 275 ? 5.617 1.124 -57.433 1.00 52.97 275 ALA A CA 1
ATOM 2042 C C . ALA A 1 275 ? 5.089 2.316 -58.244 1.00 52.97 275 ALA A C 1
ATOM 2044 O O . ALA A 1 275 ? 3.888 2.564 -58.245 1.00 52.97 275 ALA A O 1
ATOM 2045 N N . GLY A 1 276 ? 5.985 3.026 -58.934 1.00 48.81 276 GLY A N 1
ATOM 2046 C CA . GLY A 1 276 ? 5.629 3.977 -59.992 1.00 48.81 276 GLY A CA 1
ATOM 2047 C C . GLY A 1 276 ? 6.065 5.414 -59.723 1.00 48.81 276 GLY A C 1
ATOM 2048 O O . GLY A 1 276 ? 5.346 6.174 -59.088 1.00 48.81 276 GLY A O 1
ATOM 2049 N N . GLY A 1 277 ? 7.234 5.780 -60.243 1.00 42.78 277 GLY A N 1
ATOM 2050 C CA . GLY A 1 277 ? 7.735 7.152 -60.265 1.00 42.78 277 GLY A CA 1
ATOM 2051 C C . GLY A 1 277 ? 9.214 7.169 -60.621 1.00 42.78 277 GLY A C 1
ATOM 2052 O O . GLY A 1 277 ? 10.042 7.379 -59.739 1.00 42.78 277 GLY A O 1
ATOM 2053 N N . GLN A 1 278 ? 9.505 6.810 -61.877 1.00 45.38 278 GLN A N 1
ATOM 2054 C CA . GLN A 1 278 ? 10.768 7.128 -62.549 1.00 45.38 278 GLN A CA 1
ATOM 2055 C C . GLN A 1 278 ? 10.898 8.641 -62.723 1.00 45.38 278 GLN A C 1
ATOM 2057 O O . GLN A 1 278 ? 9.836 9.292 -62.859 1.00 45.38 278 GLN A O 1
#

Sequence (278 aa):
MRQGISQADLQRLESSLTTDIYNNAERLAGPQAKTNLQRADRFYRLGSQRINGALQSFVGKGAPKAGESTYDVVVRAASDKGGADLARLSALKKSLQPHEWSDVAASAVQRLGGADGEAFSIHKFVTGLEGLSPGGKDVLFGKGPLRAELENLQRVATRIKAVEKGANMSNSGVNVQNAVSLSQAFNPVAWKVLGSMALSGEAMTNPAVVRWIANISSARTPAALSSAIGRLNAAAKNNRHLVALAEAVSIASEKSREYVEDQKAKRIAAPTARAGGQ

Secondary structure (DSSP, 8-state):
--PPPPHHHHHHHHHHHHHHHHHHHHHHH-HHHHHHHHHHHHHHHHHHHHHHHHHHHHHHTS-PPTT--HHHHHHHHHHSSSSHHHHHHHHHHHHS-HHHHHHHHHHHHHHHH-STTSPP-HHHHHHHHHHS-HHHHHHHH-SSHHHHHHHHHHHHHHHHHHHHHHHHHGGGT--HHHHHHHHTT--HHHHHHHHTS---HHHHT-HHHHHHHHHHHT--SHHHHHHHHHHHHHHHTT-GGGHHHHHHHHHHHHHHHHHHHHHHHHHHSS--------